Protein AF-A0A9D4G4Z1-F1 (afdb_monomer_lite)

Structure (mmCIF, N/CA/C/O backbone):
data_AF-A0A9D4G4Z1-F1
#
_entry.id   AF-A0A9D4G4Z1-F1
#
loop_
_atom_site.group_PDB
_atom_site.id
_atom_site.type_symbol
_atom_site.label_atom_id
_atom_site.label_alt_id
_atom_site.label_comp_id
_atom_site.label_asym_id
_atom_site.label_entity_id
_atom_site.label_seq_id
_atom_site.pdbx_PDB_ins_code
_atom_site.Cartn_x
_atom_site.Cartn_y
_atom_site.Cartn_z
_atom_site.occupancy
_atom_site.B_iso_or_equiv
_atom_site.auth_seq_id
_atom_site.auth_comp_id
_atom_site.auth_asym_id
_atom_site.auth_atom_id
_atom_site.pdbx_PDB_model_num
ATOM 1 N N . MET A 1 1 ? 27.227 -13.239 -29.123 1.00 41.78 1 MET A N 1
ATOM 2 C CA . MET A 1 1 ? 26.203 -12.402 -28.463 1.00 41.78 1 MET A CA 1
ATOM 3 C C . MET A 1 1 ? 26.926 -11.674 -27.353 1.00 41.78 1 MET A C 1
ATOM 5 O O . MET A 1 1 ? 27.031 -12.205 -26.254 1.00 41.78 1 MET A O 1
ATOM 9 N N . ASP A 1 2 ? 27.466 -10.498 -27.649 1.00 39.44 2 ASP A N 1
ATOM 10 C CA . ASP A 1 2 ? 28.311 -9.783 -26.691 1.00 39.44 2 ASP A CA 1
ATOM 11 C C . ASP A 1 2 ? 27.452 -8.774 -25.925 1.00 39.44 2 ASP A C 1
ATOM 13 O O . ASP A 1 2 ? 27.565 -7.561 -26.082 1.00 39.44 2 ASP A O 1
ATOM 17 N N . PHE A 1 3 ? 26.545 -9.299 -25.096 1.00 51.91 3 PHE A N 1
ATOM 18 C CA . PHE A 1 3 ? 25.775 -8.500 -24.143 1.00 51.91 3 PHE A CA 1
ATOM 19 C C . PHE A 1 3 ? 26.657 -8.142 -22.942 1.00 51.91 3 PHE A C 1
ATOM 21 O O . PHE A 1 3 ? 26.533 -8.719 -21.862 1.00 51.91 3 PHE A O 1
ATOM 28 N N . LEU A 1 4 ? 27.576 -7.194 -23.140 1.00 49.22 4 LEU A N 1
ATOM 29 C CA . LEU A 1 4 ? 28.517 -6.756 -22.113 1.00 49.22 4 LEU A CA 1
ATOM 30 C C . LEU A 1 4 ? 28.292 -5.286 -21.722 1.00 49.22 4 LEU A C 1
ATOM 32 O O . LEU A 1 4 ? 29.027 -4.390 -22.121 1.00 49.22 4 LEU A O 1
ATOM 36 N N . TYR A 1 5 ? 27.287 -5.072 -20.868 1.00 52.81 5 TYR A N 1
ATOM 37 C CA . TYR A 1 5 ? 27.139 -3.880 -20.021 1.00 52.81 5 TYR A CA 1
ATOM 38 C C . TYR A 1 5 ? 27.003 -2.531 -20.763 1.00 52.81 5 TYR A C 1
ATOM 40 O O . TYR A 1 5 ? 27.888 -1.674 -20.716 1.00 52.81 5 TYR A O 1
ATOM 48 N N . THR A 1 6 ? 25.855 -2.288 -21.401 1.00 62.31 6 THR A N 1
ATOM 49 C CA . THR A 1 6 ? 25.595 -0.998 -22.058 1.00 62.31 6 THR A CA 1
ATOM 50 C C . THR A 1 6 ? 25.081 0.070 -21.081 1.00 62.31 6 THR A C 1
ATOM 52 O O . THR A 1 6 ? 24.262 -0.181 -20.189 1.00 62.31 6 THR A O 1
ATOM 55 N N . ARG A 1 7 ? 25.578 1.299 -21.268 1.00 73.44 7 ARG A N 1
ATOM 56 C CA . ARG A 1 7 ? 25.039 2.537 -20.693 1.00 73.44 7 ARG A CA 1
ATOM 57 C C . ARG A 1 7 ? 24.609 3.425 -21.851 1.00 73.44 7 ARG A C 1
ATOM 59 O O . ARG A 1 7 ? 25.469 3.858 -22.614 1.00 73.44 7 ARG A O 1
ATOM 66 N N . ILE A 1 8 ? 23.311 3.682 -21.971 1.00 77.69 8 ILE A N 1
ATOM 67 C CA . ILE A 1 8 ? 22.726 4.410 -23.103 1.00 77.69 8 ILE A CA 1
ATOM 68 C C . ILE A 1 8 ? 21.751 5.473 -22.576 1.00 77.69 8 ILE A C 1
ATOM 70 O O . ILE A 1 8 ? 21.056 5.248 -21.583 1.00 77.69 8 ILE A O 1
ATOM 74 N N . THR A 1 9 ? 21.710 6.626 -23.243 1.00 83.56 9 THR A N 1
ATOM 75 C CA . THR A 1 9 ? 20.617 7.600 -23.122 1.00 83.56 9 THR A CA 1
ATOM 76 C C . THR A 1 9 ? 19.749 7.486 -24.367 1.00 83.56 9 THR A C 1
ATOM 78 O O . THR A 1 9 ? 20.288 7.483 -25.473 1.00 83.56 9 THR A O 1
ATOM 81 N N . ILE A 1 10 ? 18.434 7.372 -24.194 1.00 82.88 10 ILE A N 1
ATOM 82 C CA . ILE A 1 10 ? 17.468 7.175 -25.279 1.00 82.88 10 ILE A CA 1
ATOM 83 C C . ILE A 1 10 ? 16.394 8.254 -25.162 1.00 82.88 10 ILE A C 1
ATOM 85 O O . ILE A 1 10 ? 15.881 8.493 -24.068 1.00 82.88 10 ILE A O 1
ATOM 89 N N . GLN A 1 11 ? 16.102 8.911 -26.283 1.00 84.94 11 GLN A N 1
ATOM 90 C CA . GLN A 1 11 ? 15.095 9.961 -26.419 1.00 84.94 11 GLN A CA 1
ATOM 91 C C . GLN A 1 11 ? 14.278 9.690 -27.6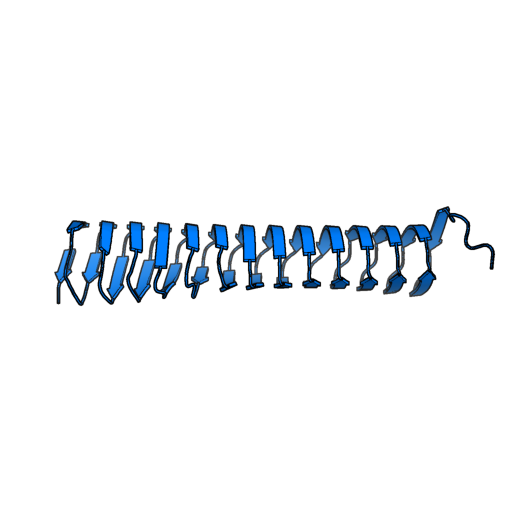84 1.00 84.94 11 GLN A C 1
ATOM 93 O O . GLN A 1 11 ? 14.866 9.501 -28.751 1.00 84.94 11 GLN A O 1
ATOM 98 N N . GLY A 1 12 ? 12.953 9.672 -27.574 1.00 83.44 12 GLY A N 1
ATOM 99 C CA . GLY A 1 12 ? 12.040 9.506 -28.706 1.00 83.44 12 GLY A CA 1
ATOM 100 C C . GLY A 1 12 ? 10.583 9.456 -28.252 1.00 83.44 12 GLY A C 1
ATOM 101 O O . GLY A 1 12 ? 10.325 9.107 -27.112 1.00 83.44 12 GLY A O 1
ATOM 102 N N . GLU A 1 13 ? 9.649 9.797 -29.136 1.00 85.50 13 GLU A N 1
ATOM 103 C CA . GLU A 1 13 ? 8.194 9.797 -28.883 1.00 85.50 13 GLU A CA 1
ATOM 104 C C . GLU A 1 13 ? 7.701 8.432 -28.360 1.00 85.50 13 GLU A C 1
ATOM 106 O O . GLU A 1 13 ? 7.059 8.346 -27.317 1.00 85.50 13 GLU A O 1
ATOM 111 N N . SER A 1 14 ? 8.125 7.345 -29.015 1.00 89.50 14 SER A N 1
ATOM 112 C CA . SER A 1 14 ? 7.901 5.966 -28.572 1.00 89.50 14 SER A CA 1
ATOM 113 C C . SER A 1 14 ? 9.229 5.218 -28.427 1.00 89.50 14 SER A C 1
ATOM 115 O O . SER A 1 14 ? 10.079 5.256 -29.322 1.00 89.50 14 SER A O 1
ATOM 117 N N . VAL A 1 15 ? 9.412 4.529 -27.297 1.00 82.62 15 VAL A N 1
ATOM 118 C CA . VAL A 1 15 ? 10.605 3.735 -26.975 1.00 82.62 15 VAL A CA 1
ATOM 119 C C . VAL A 1 15 ? 10.198 2.313 -26.586 1.00 82.62 15 VAL A C 1
ATOM 121 O O . VAL A 1 15 ? 9.595 2.107 -25.537 1.00 82.62 15 VAL A O 1
ATOM 124 N N . VAL A 1 16 ? 10.595 1.332 -27.401 1.00 85.81 16 VAL A N 1
ATOM 125 C CA . VAL A 1 16 ? 10.379 -0.109 -27.163 1.00 85.81 16 VAL A CA 1
ATOM 126 C C . VAL A 1 16 ? 11.725 -0.831 -27.190 1.00 85.81 16 VAL A C 1
ATOM 128 O O . VAL A 1 16 ? 12.490 -0.638 -28.139 1.00 85.81 16 VAL A O 1
ATOM 131 N N . LEU A 1 17 ? 12.064 -1.602 -26.148 1.00 77.00 17 LEU A N 1
ATOM 132 C CA . LEU A 1 17 ? 13.396 -2.210 -25.993 1.00 77.00 17 LEU A CA 1
ATOM 133 C C . LEU A 1 17 ? 13.364 -3.554 -25.242 1.00 77.00 17 LEU A C 1
ATOM 135 O O . LEU A 1 17 ? 12.759 -3.638 -24.176 1.00 77.00 17 LEU A O 1
ATOM 139 N N . ASP A 1 18 ? 14.193 -4.504 -25.700 1.00 78.38 18 ASP A N 1
ATOM 140 C CA . ASP A 1 18 ? 14.456 -5.806 -25.057 1.00 78.38 18 ASP A CA 1
ATOM 141 C C . ASP A 1 18 ? 15.939 -5.907 -24.637 1.00 78.38 18 ASP A C 1
ATOM 143 O O . ASP A 1 18 ? 16.843 -5.670 -25.445 1.00 78.38 18 ASP A O 1
ATOM 147 N N . PHE A 1 19 ? 16.237 -6.289 -23.389 1.00 68.88 19 PHE A N 1
ATOM 148 C CA . PHE A 1 19 ? 17.608 -6.334 -22.846 1.00 68.88 19 PHE A CA 1
ATOM 149 C C . PHE A 1 19 ? 17.844 -7.377 -21.737 1.00 68.88 19 PHE A C 1
ATOM 151 O O . PHE A 1 19 ? 17.007 -7.656 -20.881 1.00 68.88 19 PHE A O 1
ATOM 158 N N . LEU A 1 20 ? 19.099 -7.838 -21.665 1.00 54.59 20 LEU A N 1
ATOM 159 C CA . LEU A 1 20 ? 19.581 -8.778 -20.650 1.00 54.59 20 LEU A CA 1
ATOM 160 C C . LEU A 1 20 ? 20.232 -8.098 -19.421 1.00 54.59 20 LEU A C 1
ATOM 162 O O . LEU A 1 20 ? 19.951 -8.494 -18.294 1.00 54.59 20 LEU A O 1
ATOM 166 N N . TYR A 1 21 ? 21.088 -7.081 -19.627 1.00 61.62 21 TYR A N 1
ATOM 167 C CA . TYR A 1 21 ? 21.796 -6.335 -18.564 1.00 61.62 21 TYR A CA 1
ATOM 168 C C . TYR A 1 21 ? 22.145 -4.896 -18.987 1.00 61.62 21 TYR A C 1
ATOM 170 O O . TYR A 1 21 ? 23.054 -4.710 -19.801 1.00 61.62 21 TYR A O 1
ATOM 178 N N . THR A 1 22 ? 21.492 -3.872 -18.418 1.00 69.38 22 THR A N 1
ATOM 179 C CA . THR A 1 22 ? 21.699 -2.460 -18.828 1.00 69.38 22 THR A CA 1
ATOM 180 C C . THR A 1 22 ? 21.630 -1.430 -17.696 1.00 69.38 22 THR A C 1
ATOM 182 O O . THR A 1 22 ? 21.163 -1.696 -16.580 1.00 69.38 22 THR A O 1
ATOM 185 N N . ARG A 1 23 ? 22.124 -0.217 -17.991 1.00 78.06 23 ARG A N 1
ATOM 186 C CA . ARG A 1 23 ? 22.005 0.965 -17.129 1.00 78.06 23 ARG A CA 1
ATOM 187 C C . ARG A 1 23 ? 21.666 2.210 -17.951 1.00 78.06 23 ARG A C 1
ATOM 189 O O . ARG A 1 23 ? 22.579 2.923 -18.377 1.00 78.06 23 ARG A O 1
ATOM 196 N N . ASN A 1 24 ? 20.376 2.477 -18.133 1.00 77.12 24 ASN A N 1
ATOM 197 C CA . ASN A 1 24 ? 19.901 3.472 -19.094 1.00 77.12 24 ASN A CA 1
ATOM 198 C C . ASN A 1 24 ? 19.253 4.706 -18.448 1.00 77.12 24 ASN A C 1
ATOM 200 O O . ASN A 1 24 ? 18.743 4.651 -17.328 1.00 77.12 24 ASN A O 1
ATOM 204 N N . THR A 1 25 ? 19.234 5.799 -19.209 1.00 84.31 25 THR A N 1
ATOM 205 C CA . THR A 1 25 ? 18.295 6.914 -19.026 1.00 84.31 25 THR A CA 1
ATOM 206 C C . THR A 1 25 ? 17.375 6.935 -20.242 1.00 84.31 25 THR A C 1
ATOM 208 O O . THR A 1 25 ? 17.869 6.982 -21.367 1.00 84.31 25 THR A O 1
ATOM 211 N N . ILE A 1 26 ? 16.064 6.861 -20.029 1.00 82.75 26 ILE A N 1
ATOM 212 C CA . ILE A 1 26 ? 15.056 6.777 -21.093 1.00 82.75 26 ILE A CA 1
ATOM 213 C C . ILE A 1 26 ? 14.061 7.922 -20.909 1.00 82.75 26 ILE A C 1
ATOM 215 O O . ILE A 1 26 ? 13.581 8.139 -19.796 1.00 82.75 26 ILE A O 1
ATOM 219 N N . GLN A 1 27 ? 13.786 8.643 -21.994 1.00 84.38 27 GLN A N 1
ATOM 220 C CA . GLN A 1 27 ? 12.785 9.705 -22.069 1.00 84.38 27 GLN A CA 1
ATOM 221 C C . GLN A 1 27 ? 11.932 9.506 -23.328 1.00 84.38 27 GLN A C 1
ATOM 223 O O . GLN A 1 27 ? 12.490 9.378 -24.420 1.00 84.38 27 GLN A O 1
ATOM 228 N N . GLY A 1 28 ? 10.611 9.496 -23.184 1.00 83.06 28 GLY A N 1
ATOM 229 C CA . GLY A 1 28 ? 9.672 9.403 -24.304 1.00 83.06 28 GLY A CA 1
ATOM 230 C C . GLY A 1 28 ? 8.225 9.469 -23.846 1.00 83.06 28 GLY A C 1
ATOM 231 O O . GLY A 1 28 ? 7.971 9.203 -22.683 1.00 83.06 28 GLY A O 1
ATOM 232 N N . GLU A 1 29 ? 7.284 9.819 -24.719 1.00 84.62 29 GLU A N 1
ATOM 233 C CA . GLU A 1 29 ? 5.856 9.901 -24.360 1.00 84.62 29 GLU A CA 1
ATOM 234 C C . GLU A 1 29 ? 5.318 8.504 -24.009 1.00 84.62 29 GLU A C 1
ATOM 236 O O . GLU A 1 29 ? 4.685 8.318 -22.972 1.00 84.62 29 GLU A O 1
ATOM 241 N N . SER A 1 30 ? 5.685 7.489 -24.800 1.00 88.06 30 SER A N 1
ATOM 242 C CA . SER A 1 30 ? 5.379 6.079 -24.535 1.00 88.06 30 SER A CA 1
ATOM 243 C C . SER A 1 30 ? 6.650 5.237 -24.383 1.00 88.06 30 SER A C 1
ATOM 245 O O . SER A 1 30 ? 7.512 5.222 -25.266 1.00 88.06 30 SER A O 1
ATOM 247 N N . VAL A 1 31 ? 6.765 4.504 -23.271 1.00 83.94 31 VAL A N 1
ATOM 248 C CA . VAL A 1 31 ? 7.919 3.651 -22.945 1.00 83.94 31 VAL A CA 1
ATOM 249 C C . VAL A 1 31 ? 7.459 2.237 -22.572 1.00 83.94 31 VAL A C 1
ATOM 251 O O . VAL A 1 31 ? 6.769 2.061 -21.571 1.00 83.94 31 VAL A O 1
ATOM 254 N N . VAL A 1 32 ? 7.897 1.229 -23.337 1.00 86.50 32 VAL A N 1
ATOM 255 C CA . VAL A 1 32 ? 7.600 -0.205 -23.119 1.00 86.50 32 VAL A CA 1
ATOM 256 C C . VAL A 1 32 ? 8.906 -1.000 -23.051 1.00 86.50 32 VAL A C 1
ATOM 258 O O . VAL A 1 32 ? 9.735 -0.872 -23.954 1.00 86.50 32 VAL A O 1
ATOM 261 N N . LEU A 1 33 ? 9.139 -1.774 -21.982 1.00 79.00 33 LEU A N 1
ATOM 262 C CA . LEU A 1 33 ? 10.443 -2.409 -21.717 1.00 79.00 33 LEU A CA 1
ATOM 263 C C . LEU A 1 33 ? 10.333 -3.799 -21.050 1.00 79.00 33 LEU A C 1
ATOM 265 O O . LEU A 1 33 ? 9.741 -3.898 -19.975 1.00 79.00 33 LEU A O 1
ATOM 269 N N . ASP A 1 34 ? 11.054 -4.798 -21.581 1.00 81.00 34 ASP A N 1
ATOM 270 C CA . ASP A 1 34 ? 10.986 -6.207 -21.131 1.00 81.00 34 ASP A CA 1
ATOM 271 C C . ASP A 1 34 ? 12.377 -6.755 -20.722 1.00 81.00 34 ASP A C 1
ATOM 273 O O . ASP A 1 34 ? 13.168 -7.147 -21.591 1.00 81.00 34 ASP A O 1
ATOM 277 N N . PHE A 1 35 ? 12.742 -6.794 -19.421 1.00 68.88 35 PHE A N 1
ATOM 278 C CA . PHE A 1 35 ? 14.148 -7.058 -18.998 1.00 68.88 35 PHE A CA 1
ATOM 279 C C . PHE A 1 35 ? 14.410 -8.074 -17.867 1.00 68.88 35 PHE A C 1
ATOM 281 O O . PHE A 1 35 ? 13.694 -8.196 -16.873 1.00 68.88 35 PHE A O 1
ATOM 288 N N . LEU A 1 36 ? 15.596 -8.702 -17.939 1.00 53.31 36 LEU A N 1
ATOM 289 C CA . LEU A 1 36 ? 16.095 -9.633 -16.915 1.00 53.31 36 LEU A CA 1
ATOM 290 C C . LEU A 1 36 ? 16.789 -8.940 -15.717 1.00 53.31 36 LEU A C 1
ATOM 292 O O . LEU A 1 36 ? 16.554 -9.334 -14.575 1.00 53.31 36 LEU A O 1
ATOM 296 N N . TYR A 1 37 ? 17.635 -7.922 -15.943 1.00 62.88 37 TYR A N 1
ATOM 297 C CA . TYR A 1 37 ? 18.368 -7.200 -14.881 1.00 62.88 37 TYR A CA 1
ATOM 298 C C . TYR A 1 37 ? 18.751 -5.756 -15.265 1.00 62.88 37 TYR A C 1
ATOM 300 O O . TYR A 1 37 ? 19.627 -5.561 -16.109 1.00 62.88 37 TYR A O 1
ATOM 308 N N . THR A 1 38 ? 18.226 -4.723 -14.588 1.00 69.25 38 THR A N 1
ATOM 309 C CA . THR A 1 38 ? 18.590 -3.320 -14.921 1.00 69.25 38 THR A CA 1
ATOM 310 C C . THR A 1 38 ? 18.740 -2.344 -13.750 1.00 69.25 38 THR A C 1
ATOM 312 O O . THR A 1 38 ? 18.399 -2.616 -12.592 1.00 69.25 38 THR A O 1
ATOM 315 N N . ARG A 1 39 ? 19.285 -1.160 -14.076 1.00 78.94 39 ARG A N 1
ATOM 316 C CA . ARG A 1 39 ? 19.181 0.066 -13.270 1.00 78.94 39 ARG A CA 1
ATOM 317 C C . ARG A 1 39 ? 18.859 1.265 -14.158 1.00 78.94 39 ARG A C 1
ATOM 319 O O . ARG A 1 39 ? 19.784 1.830 -14.747 1.00 78.94 39 ARG A O 1
ATOM 326 N N . ASN A 1 40 ? 17.593 1.661 -14.222 1.00 77.69 40 ASN A N 1
ATOM 327 C CA . ASN A 1 40 ? 17.140 2.695 -15.149 1.00 77.69 40 ASN A CA 1
ATOM 328 C C . ASN A 1 40 ? 16.618 3.953 -14.437 1.00 77.69 40 ASN A C 1
ATOM 330 O O . ASN A 1 40 ? 16.084 3.890 -13.329 1.00 77.69 40 ASN A O 1
ATOM 334 N N . THR A 1 41 ? 16.740 5.092 -15.112 1.00 85.12 41 THR A N 1
ATOM 335 C CA . THR A 1 41 ? 15.880 6.261 -14.888 1.00 85.12 41 THR A CA 1
ATOM 336 C C . THR A 1 41 ? 14.970 6.385 -16.102 1.00 85.12 41 THR A C 1
ATOM 338 O O . THR A 1 41 ? 15.474 6.431 -17.224 1.00 85.12 41 THR A O 1
ATOM 341 N N . ILE A 1 42 ? 13.658 6.382 -15.881 1.00 83.44 42 ILE A N 1
ATOM 342 C CA . ILE A 1 42 ? 12.633 6.392 -16.929 1.00 83.44 42 ILE A CA 1
ATOM 343 C C . ILE A 1 42 ? 11.709 7.581 -16.672 1.00 83.44 42 ILE A C 1
ATOM 345 O O . ILE A 1 42 ? 11.266 7.773 -15.539 1.00 83.44 42 ILE A O 1
ATOM 349 N N . GLN A 1 43 ? 11.458 8.365 -17.716 1.00 84.75 43 GLN A N 1
ATOM 350 C CA . GLN A 1 43 ? 10.502 9.467 -17.725 1.00 84.75 43 GLN A CA 1
ATOM 351 C C . GLN A 1 43 ? 9.623 9.341 -18.972 1.00 84.75 43 GLN A C 1
ATOM 353 O O . GLN A 1 43 ? 10.166 9.220 -20.072 1.00 84.75 43 GLN A O 1
ATOM 358 N N . GLY A 1 44 ? 8.305 9.376 -18.808 1.00 83.69 44 GLY A N 1
ATOM 359 C CA . GLY A 1 44 ? 7.365 9.359 -19.927 1.00 83.69 44 GLY A CA 1
ATOM 360 C C . GLY A 1 44 ? 5.916 9.439 -19.490 1.00 83.69 44 GLY A C 1
ATOM 361 O O . GLY A 1 44 ? 5.638 9.123 -18.347 1.00 83.69 44 GLY A O 1
ATOM 362 N N . GLU A 1 45 ? 5.003 9.858 -20.360 1.00 85.75 45 GLU A N 1
ATOM 363 C CA . GLU A 1 45 ? 3.575 9.985 -20.017 1.00 85.75 45 GLU A CA 1
ATOM 364 C C . GLU A 1 45 ? 2.974 8.604 -19.708 1.00 85.75 45 GLU A C 1
ATOM 366 O O . GLU A 1 45 ? 2.354 8.412 -18.665 1.00 85.75 45 GLU A O 1
ATOM 371 N N . SER A 1 46 ? 3.267 7.606 -20.548 1.00 88.62 46 SER A N 1
ATOM 372 C CA . SER A 1 46 ? 2.869 6.209 -20.356 1.00 88.62 46 SER A CA 1
ATOM 373 C C . SER A 1 46 ? 4.085 5.284 -20.258 1.00 88.62 46 SER A C 1
ATOM 375 O O . SER A 1 46 ? 4.900 5.199 -21.182 1.00 88.62 46 SER A O 1
ATOM 377 N N . VAL A 1 47 ? 4.203 4.564 -19.139 1.00 85.19 47 VAL A N 1
ATOM 378 C CA . VAL A 1 47 ? 5.323 3.660 -18.838 1.00 85.19 47 VAL A CA 1
ATOM 379 C C . VAL A 1 47 ? 4.803 2.260 -18.484 1.00 85.19 47 VAL A C 1
ATOM 381 O O . VAL A 1 47 ? 4.164 2.082 -17.448 1.00 85.19 47 VAL A O 1
ATOM 384 N N . VAL A 1 48 ? 5.123 1.261 -19.315 1.00 87.50 48 VAL A N 1
ATOM 385 C CA . VAL A 1 48 ? 4.735 -0.157 -19.146 1.00 87.50 48 VAL A CA 1
ATOM 386 C C . VAL A 1 48 ? 5.983 -1.037 -19.060 1.00 87.50 48 VAL A C 1
ATOM 388 O O . VAL A 1 48 ? 6.854 -0.933 -19.923 1.00 87.50 48 VAL A O 1
ATOM 391 N N . LEU A 1 49 ? 6.111 -1.858 -18.011 1.00 81.62 49 LEU A N 1
ATOM 392 C CA . LEU A 1 49 ? 7.377 -2.510 -17.643 1.00 81.62 49 LEU A CA 1
ATOM 393 C C . LEU A 1 49 ? 7.210 -3.951 -17.099 1.00 81.62 49 LEU A C 1
ATOM 395 O O . LEU A 1 49 ? 6.801 -4.104 -15.946 1.00 81.62 49 LEU A O 1
ATOM 399 N N . ASP A 1 50 ? 7.721 -4.959 -17.822 1.00 82.31 50 ASP A N 1
ATOM 400 C CA . ASP A 1 50 ? 7.689 -6.387 -17.420 1.00 82.31 50 ASP A CA 1
ATOM 401 C C . ASP A 1 50 ? 9.106 -6.939 -17.089 1.00 82.31 50 ASP A C 1
ATOM 403 O O . ASP A 1 50 ? 9.996 -6.993 -17.947 1.00 82.31 50 ASP A O 1
ATOM 407 N N . PHE A 1 51 ? 9.414 -7.256 -15.813 1.00 70.25 51 PHE A N 1
ATOM 408 C CA . PHE A 1 51 ? 10.817 -7.507 -15.387 1.00 70.25 51 PHE A CA 1
ATOM 409 C C . PHE A 1 51 ? 11.051 -8.557 -14.280 1.00 70.25 51 PHE A C 1
ATOM 411 O O . PHE A 1 51 ? 10.325 -8.681 -13.296 1.00 70.25 51 PHE A O 1
ATOM 418 N N . LEU A 1 52 ? 12.235 -9.189 -14.319 1.00 53.91 52 LEU A N 1
ATOM 419 C CA . LEU A 1 52 ? 12.687 -10.116 -13.268 1.00 53.91 52 LEU A CA 1
ATOM 420 C C . LEU A 1 52 ? 13.398 -9.436 -12.072 1.00 53.91 52 LEU A C 1
ATOM 422 O O . LEU A 1 52 ? 13.080 -9.739 -10.922 1.00 53.91 52 LEU A O 1
ATOM 426 N N . TYR A 1 53 ? 14.362 -8.531 -12.309 1.00 65.00 53 TYR A N 1
ATOM 427 C CA . TYR A 1 53 ? 15.161 -7.885 -11.246 1.00 65.00 53 TYR A CA 1
ATOM 428 C C . TYR A 1 53 ? 15.539 -6.422 -11.548 1.00 65.00 53 TYR A C 1
ATOM 430 O O . TYR A 1 53 ? 16.320 -6.154 -12.464 1.00 65.00 53 TYR A O 1
ATOM 438 N N . THR A 1 54 ? 15.103 -5.457 -10.725 1.00 70.75 54 THR A N 1
ATOM 439 C CA . THR A 1 54 ? 15.346 -4.019 -11.006 1.00 70.75 54 THR A CA 1
ATOM 440 C C . THR A 1 54 ? 15.753 -3.147 -9.823 1.00 70.75 54 THR A C 1
ATOM 442 O O . THR A 1 54 ? 15.533 -3.459 -8.646 1.00 70.75 54 THR A O 1
ATOM 445 N N . ARG A 1 55 ? 16.358 -1.998 -10.164 1.00 79.81 55 ARG A N 1
ATOM 446 C CA . ARG A 1 55 ? 16.386 -0.794 -9.322 1.00 79.81 55 ARG A CA 1
ATOM 447 C C . ARG A 1 55 ? 16.164 0.445 -10.181 1.00 79.81 55 ARG A C 1
ATOM 449 O O . ARG A 1 55 ? 17.129 0.949 -10.761 1.00 79.81 55 ARG A O 1
ATOM 456 N N . ASN A 1 56 ? 14.927 0.920 -10.241 1.00 79.94 56 ASN A N 1
ATOM 457 C CA . ASN A 1 56 ? 14.531 2.003 -11.132 1.00 79.94 56 ASN A CA 1
ATOM 458 C C . ASN A 1 56 ? 14.049 3.247 -10.369 1.00 79.94 56 ASN A C 1
ATOM 460 O O . ASN A 1 56 ? 13.509 3.161 -9.264 1.00 79.94 56 ASN A O 1
ATOM 464 N N . THR A 1 57 ? 14.217 4.403 -11.004 1.00 85.44 57 THR A N 1
ATOM 465 C CA . THR A 1 57 ? 13.410 5.600 -10.739 1.00 85.44 57 THR A CA 1
ATOM 466 C C . THR A 1 57 ? 12.511 5.800 -11.948 1.00 85.44 57 THR A C 1
ATOM 468 O O . THR A 1 57 ? 13.022 5.870 -13.067 1.00 85.44 57 THR A O 1
ATOM 471 N N . ILE A 1 58 ? 11.202 5.837 -11.721 1.00 85.00 58 ILE A N 1
ATOM 472 C CA . ILE A 1 58 ? 10.173 5.934 -12.759 1.00 85.00 58 ILE A CA 1
ATOM 473 C C . ILE A 1 58 ? 9.319 7.164 -12.454 1.00 85.00 58 ILE A C 1
ATOM 475 O O . ILE A 1 58 ? 8.898 7.345 -11.310 1.00 85.00 58 ILE A O 1
ATOM 479 N N . GLN A 1 59 ? 9.103 7.995 -13.469 1.00 85.31 59 GLN A N 1
ATOM 480 C CA . GLN A 1 59 ? 8.202 9.142 -13.434 1.00 85.31 59 GLN A CA 1
ATOM 481 C C . GLN A 1 59 ? 7.307 9.093 -14.675 1.00 85.31 59 GLN A C 1
ATOM 483 O O . GLN A 1 59 ? 7.838 8.979 -15.781 1.00 85.31 59 GLN A O 1
ATOM 488 N N . GLY A 1 60 ? 5.993 9.187 -14.496 1.00 83.88 60 GLY A N 1
ATOM 489 C CA . GLY A 1 60 ? 5.045 9.242 -15.607 1.00 83.88 60 GLY A CA 1
ATOM 490 C C . GLY A 1 60 ? 3.602 9.380 -15.165 1.00 83.88 60 GLY A C 1
ATOM 491 O O . GLY A 1 60 ? 3.313 9.057 -14.026 1.00 83.88 60 GLY A O 1
ATOM 492 N N . GLU A 1 61 ? 2.706 9.856 -16.024 1.00 85.75 61 GLU A N 1
ATOM 493 C CA . GLU A 1 61 ? 1.284 10.021 -15.679 1.00 85.75 61 GLU A CA 1
ATOM 494 C C . GLU A 1 61 ? 0.639 8.654 -15.409 1.00 85.75 61 GLU A C 1
ATOM 496 O O . GLU A 1 61 ? 0.007 8.453 -14.374 1.00 85.75 61 GLU A O 1
ATOM 501 N N . ILE A 1 62 ? 0.898 7.678 -16.285 1.00 88.81 62 ILE A N 1
ATOM 502 C CA . ILE A 1 62 ? 0.423 6.297 -16.171 1.00 88.81 62 ILE A CA 1
ATOM 503 C C . ILE A 1 62 ? 1.619 5.351 -16.049 1.00 88.81 62 ILE A C 1
ATOM 505 O O . ILE A 1 62 ? 2.466 5.273 -16.944 1.00 88.81 62 ILE A O 1
ATOM 509 N N . VAL A 1 63 ? 1.666 4.581 -14.960 1.00 85.81 63 VAL A N 1
ATOM 510 C CA . VAL A 1 63 ? 2.745 3.630 -14.667 1.00 85.81 63 VAL A CA 1
ATOM 511 C C . VAL A 1 63 ? 2.170 2.241 -14.364 1.00 85.81 63 VAL A C 1
ATOM 513 O O . VAL A 1 63 ? 1.557 2.038 -13.316 1.00 85.81 63 VAL A O 1
ATOM 516 N N . VAL A 1 64 ? 2.411 1.274 -15.256 1.00 88.06 64 VAL A N 1
ATOM 517 C CA . VAL A 1 64 ? 1.939 -0.123 -15.143 1.00 88.06 64 VAL A CA 1
ATOM 518 C C . VAL A 1 64 ? 3.130 -1.076 -15.098 1.00 88.06 64 VAL A C 1
ATOM 520 O O . VAL A 1 64 ? 3.935 -1.093 -16.029 1.00 88.06 64 VAL A O 1
ATOM 523 N N . LEU A 1 65 ? 3.272 -1.852 -14.019 1.00 82.81 65 LEU A N 1
ATOM 524 C CA . LEU A 1 65 ? 4.471 -2.663 -13.771 1.00 82.81 65 LEU A CA 1
ATOM 525 C C . LEU A 1 65 ? 4.128 -4.093 -13.301 1.00 82.81 65 LEU A C 1
ATOM 527 O O . LEU A 1 65 ? 3.454 -4.237 -12.280 1.00 82.81 65 LEU A O 1
ATOM 531 N N . ASP A 1 66 ? 4.699 -5.118 -13.943 1.00 83.75 66 ASP A N 1
ATOM 532 C CA . ASP A 1 66 ? 4.695 -6.525 -13.487 1.00 83.75 66 ASP A CA 1
ATOM 533 C C . ASP A 1 66 ? 6.136 -6.977 -13.182 1.00 83.75 66 ASP A C 1
ATOM 535 O O . ASP A 1 66 ? 7.005 -6.987 -14.062 1.00 83.75 66 ASP A O 1
ATOM 539 N N . PHE A 1 67 ? 6.431 -7.325 -11.919 1.00 71.38 67 PHE A N 1
ATOM 540 C CA . PHE A 1 67 ? 7.791 -7.686 -11.491 1.00 71.38 67 PHE A CA 1
ATOM 541 C C . PHE A 1 67 ? 7.929 -8.807 -10.444 1.00 71.38 67 PHE A C 1
ATOM 543 O O . PHE A 1 67 ? 7.270 -8.845 -9.403 1.00 71.38 67 PHE A O 1
ATOM 550 N N . LEU A 1 68 ? 9.018 -9.578 -10.567 1.00 54.16 68 LEU A N 1
ATOM 551 C CA . LEU A 1 68 ? 9.403 -10.575 -9.556 1.00 54.16 68 LEU A CA 1
ATOM 552 C C . LEU A 1 68 ? 10.167 -9.996 -8.338 1.00 54.16 68 LEU A C 1
ATOM 554 O O . LEU A 1 68 ? 9.820 -10.306 -7.197 1.00 54.16 68 LEU A O 1
ATOM 558 N N . TYR A 1 69 ? 11.214 -9.177 -8.541 1.00 67.19 69 TYR A N 1
ATOM 559 C CA . TYR A 1 69 ? 12.097 -8.695 -7.456 1.00 67.19 69 TYR A CA 1
ATOM 560 C C . TYR A 1 69 ? 12.620 -7.262 -7.641 1.00 67.19 69 TYR A C 1
ATOM 562 O O . TYR A 1 69 ? 13.542 -7.028 -8.431 1.00 67.19 69 TYR A O 1
ATOM 570 N N . THR A 1 70 ? 12.148 -6.290 -6.849 1.00 71.19 70 THR A N 1
ATOM 571 C CA . THR A 1 70 ? 12.492 -4.871 -7.103 1.00 71.19 70 THR A CA 1
ATOM 572 C C . THR A 1 70 ? 12.796 -3.995 -5.888 1.00 71.19 70 THR A C 1
ATOM 574 O O . THR A 1 70 ? 12.486 -4.299 -4.730 1.00 71.19 70 THR A O 1
ATOM 577 N N . ARG A 1 71 ? 13.456 -2.866 -6.177 1.00 80.25 71 ARG A N 1
ATOM 578 C CA . ARG A 1 71 ? 13.523 -1.688 -5.305 1.00 80.25 71 ARG A CA 1
ATOM 579 C C . ARG A 1 71 ? 13.406 -0.433 -6.160 1.00 80.25 71 ARG A C 1
ATOM 581 O O . ARG A 1 71 ? 14.417 -0.002 -6.721 1.00 80.25 71 ARG A O 1
ATOM 588 N N . ASN A 1 72 ? 12.221 0.160 -6.188 1.00 80.25 72 ASN A N 1
ATOM 589 C CA . ASN A 1 72 ? 11.917 1.296 -7.047 1.00 80.25 72 ASN A CA 1
ATOM 590 C C . ASN A 1 72 ? 11.460 2.532 -6.264 1.00 80.25 72 ASN A C 1
ATOM 592 O O . ASN A 1 72 ? 10.928 2.439 -5.155 1.00 80.25 72 ASN A O 1
ATOM 596 N N . THR A 1 73 ? 11.650 3.691 -6.887 1.00 85.44 73 THR A N 1
ATOM 597 C CA . THR A 1 73 ? 10.907 4.917 -6.578 1.00 85.44 73 THR A CA 1
ATOM 598 C C . THR A 1 73 ? 10.025 5.214 -7.780 1.00 85.44 73 THR A C 1
ATOM 600 O O . THR A 1 73 ? 10.540 5.290 -8.897 1.00 85.44 73 THR A O 1
ATOM 603 N N . ILE A 1 74 ? 8.721 5.322 -7.548 1.00 85.00 74 ILE A N 1
ATOM 604 C CA . ILE A 1 74 ? 7.696 5.506 -8.577 1.00 85.00 74 ILE A CA 1
ATOM 605 C C . ILE A 1 74 ? 6.908 6.766 -8.228 1.00 85.00 74 ILE A C 1
ATOM 607 O O . ILE A 1 74 ? 6.498 6.930 -7.077 1.00 85.00 74 ILE A O 1
ATOM 611 N N . GLN A 1 75 ? 6.736 7.641 -9.213 1.00 84.62 75 GLN A N 1
ATOM 612 C CA . GLN A 1 75 ? 5.901 8.836 -9.137 1.00 84.62 75 GLN A CA 1
ATOM 613 C C . GLN A 1 75 ? 4.998 8.870 -10.371 1.00 84.62 75 GLN A C 1
ATOM 615 O O . GLN A 1 75 ? 5.520 8.773 -11.483 1.00 84.62 75 GLN A O 1
ATOM 620 N N . GLY A 1 76 ? 3.689 9.006 -10.181 1.00 83.75 76 GLY A N 1
ATOM 621 C CA . GLY A 1 76 ? 2.743 9.122 -11.289 1.00 83.75 76 GLY A CA 1
ATOM 622 C C . GLY A 1 76 ? 1.304 9.310 -10.854 1.00 83.75 76 GLY A C 1
ATOM 623 O O . GLY A 1 76 ? 0.991 8.992 -9.720 1.00 83.75 76 GLY A O 1
ATOM 624 N N . GLU A 1 77 ? 0.434 9.824 -11.717 1.00 85.56 77 GLU A N 1
ATOM 625 C CA . GLU A 1 77 ? -0.976 10.074 -11.374 1.00 85.56 77 GLU A CA 1
ATOM 626 C C . GLU A 1 77 ? -1.719 8.750 -11.145 1.00 85.56 77 GLU A C 1
ATOM 628 O O . GLU A 1 77 ? -2.347 8.555 -10.105 1.00 85.56 77 GLU A O 1
ATOM 633 N N . SER A 1 78 ? -1.550 7.790 -12.060 1.00 88.25 78 SER A N 1
ATOM 634 C CA . SER A 1 78 ? -2.094 6.435 -11.970 1.00 88.25 78 SER A CA 1
ATOM 635 C C . SER A 1 78 ? -0.977 5.392 -11.914 1.00 88.25 78 SER A C 1
ATOM 637 O O . SER A 1 78 ? -0.162 5.273 -12.833 1.00 88.25 78 SER A O 1
ATOM 639 N N . VAL A 1 79 ? -0.938 4.611 -10.831 1.00 85.62 79 VAL A N 1
ATOM 640 C CA . VAL A 1 79 ? 0.096 3.598 -10.580 1.00 85.62 79 VAL A CA 1
ATOM 641 C C . VAL A 1 79 ? -0.551 2.235 -10.314 1.00 85.62 79 VAL A C 1
ATOM 643 O O . VAL A 1 79 ? -1.202 2.050 -9.286 1.00 85.62 79 VAL A O 1
ATOM 646 N N . VAL A 1 80 ? -0.327 1.269 -11.214 1.00 87.88 80 VAL A N 1
ATOM 647 C CA . VAL A 1 80 ? -0.865 -0.106 -11.140 1.00 87.88 80 VAL A CA 1
ATOM 648 C C . VAL A 1 80 ? 0.276 -1.120 -11.102 1.00 87.88 80 VAL A C 1
ATOM 650 O O . VAL A 1 80 ? 1.081 -1.179 -12.035 1.00 87.88 80 VAL A O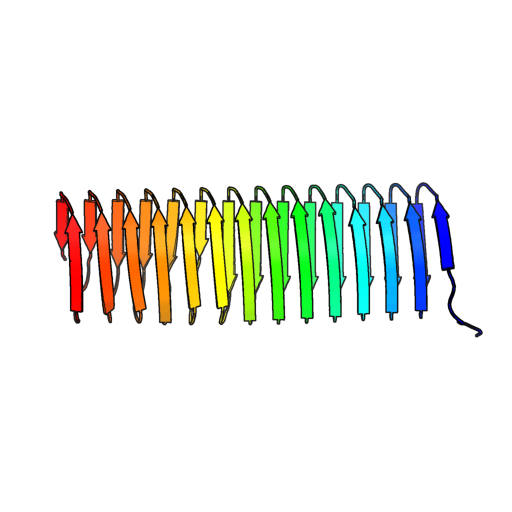 1
ATOM 653 N N . LEU A 1 81 ? 0.380 -1.895 -10.018 1.00 83.06 81 LEU A N 1
ATOM 654 C CA . LEU A 1 81 ? 1.540 -2.757 -9.765 1.00 83.06 81 LEU A CA 1
ATOM 655 C C . LEU A 1 81 ? 1.148 -4.179 -9.314 1.00 83.06 81 LEU A C 1
ATOM 657 O O . LEU A 1 81 ? 0.500 -4.315 -8.279 1.00 83.06 81 LEU A O 1
ATOM 661 N N . ASP A 1 82 ? 1.657 -5.216 -9.988 1.00 83.75 82 ASP A N 1
ATOM 662 C CA . ASP A 1 82 ? 1.579 -6.626 -9.547 1.00 83.75 82 ASP A CA 1
ATOM 663 C C . ASP A 1 82 ? 2.994 -7.171 -9.289 1.00 83.75 82 ASP A C 1
ATOM 665 O O . ASP A 1 82 ? 3.811 -7.227 -10.208 1.00 83.75 82 ASP A O 1
ATOM 669 N N . PHE A 1 83 ? 3.328 -7.530 -8.037 1.00 70.56 83 PHE A N 1
ATOM 670 C CA . PHE A 1 83 ? 4.677 -8.006 -7.663 1.00 70.56 83 PHE A CA 1
ATOM 671 C C . PHE A 1 83 ? 4.751 -9.152 -6.641 1.00 70.56 83 PHE A C 1
ATOM 673 O O . PHE A 1 83 ? 4.083 -9.187 -5.602 1.00 70.56 83 PHE A O 1
ATOM 680 N N . LEU A 1 84 ? 5.797 -9.974 -6.791 1.00 54.41 84 LEU A N 1
ATOM 681 C CA . LEU A 1 84 ? 6.134 -11.024 -5.823 1.00 54.41 84 LEU A CA 1
ATOM 682 C C . LEU A 1 84 ? 6.940 -10.527 -4.597 1.00 54.41 84 LEU A C 1
ATOM 684 O O . LEU A 1 84 ? 6.576 -10.838 -3.461 1.00 54.41 84 LEU A O 1
ATOM 688 N N . TYR A 1 85 ? 8.037 -9.773 -4.790 1.00 66.00 85 TYR A N 1
ATOM 689 C CA . TYR A 1 85 ? 8.960 -9.378 -3.703 1.00 66.00 85 TYR A CA 1
ATOM 690 C C . TYR A 1 85 ? 9.558 -7.968 -3.846 1.00 66.00 85 TYR A C 1
ATOM 692 O O . TYR A 1 85 ? 10.490 -7.760 -4.630 1.00 66.00 85 TYR A O 1
ATOM 700 N N . THR A 1 86 ? 9.138 -6.999 -3.019 1.00 70.19 86 THR A N 1
ATOM 701 C CA . THR A 1 86 ? 9.535 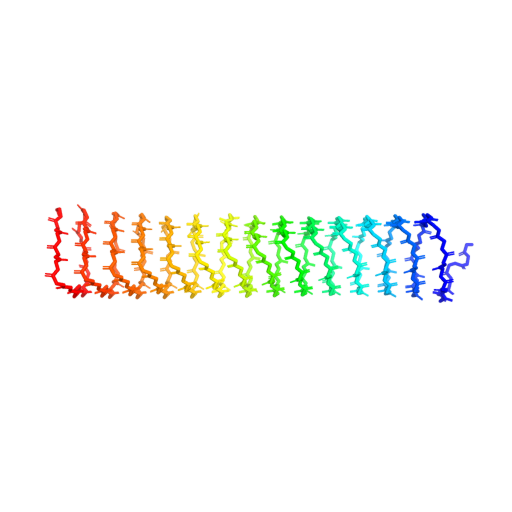-5.586 -3.237 1.00 70.19 86 THR A CA 1
ATOM 702 C C . THR A 1 86 ? 9.892 -4.749 -2.010 1.00 70.19 86 THR A C 1
ATOM 704 O O . THR A 1 86 ? 9.615 -5.083 -0.851 1.00 70.19 86 THR A O 1
ATOM 707 N N . ARG A 1 87 ? 10.572 -3.626 -2.289 1.00 79.38 87 ARG A N 1
ATOM 708 C CA . ARG A 1 87 ? 10.761 -2.491 -1.373 1.00 79.38 87 ARG A CA 1
ATOM 709 C C . ARG A 1 87 ? 10.639 -1.177 -2.134 1.00 79.38 87 ARG A C 1
ATOM 711 O O . ARG A 1 87 ? 11.647 -0.706 -2.667 1.00 79.38 87 ARG A O 1
ATOM 718 N N . ASN A 1 88 ? 9.445 -0.599 -2.161 1.00 80.12 88 ASN A N 1
ATOM 719 C CA . ASN A 1 88 ? 9.159 0.564 -2.994 1.00 80.12 88 ASN A CA 1
ATOM 720 C C . ASN A 1 88 ? 8.782 1.807 -2.181 1.00 80.12 88 ASN A C 1
ATOM 722 O O . ASN A 1 88 ? 8.278 1.727 -1.058 1.00 80.12 88 ASN A O 1
ATOM 726 N N . THR A 1 89 ? 9.015 2.965 -2.792 1.00 85.00 89 THR A N 1
ATOM 727 C CA . THR A 1 89 ? 8.358 4.224 -2.433 1.00 85.00 89 THR A CA 1
ATOM 728 C C . THR A 1 89 ? 7.499 4.625 -3.620 1.00 85.00 89 THR A C 1
ATOM 730 O O . THR A 1 89 ? 8.021 4.731 -4.730 1.00 85.00 89 THR A O 1
ATOM 733 N N . ILE A 1 90 ? 6.200 4.779 -3.381 1.00 84.88 90 ILE A N 1
ATOM 734 C CA . IL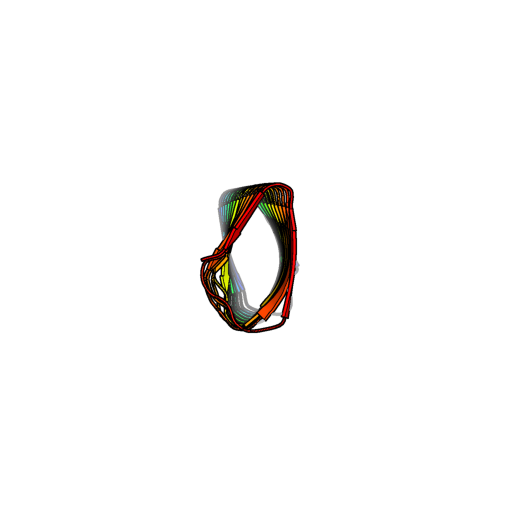E A 1 90 ? 5.184 5.051 -4.398 1.00 84.88 90 ILE A CA 1
ATOM 735 C C . ILE A 1 90 ? 4.474 6.343 -4.001 1.00 84.88 90 ILE A C 1
ATOM 737 O O . ILE A 1 90 ? 4.078 6.492 -2.842 1.00 84.88 90 ILE A O 1
ATOM 741 N N . GLN A 1 91 ? 4.358 7.264 -4.952 1.00 84.38 91 GLN A N 1
ATOM 742 C CA . GLN A 1 91 ? 3.600 8.505 -4.830 1.00 84.38 91 GLN A CA 1
ATOM 743 C C . GLN A 1 91 ? 2.704 8.636 -6.063 1.00 84.38 91 GLN A C 1
ATOM 745 O O . GLN A 1 91 ? 3.222 8.553 -7.177 1.00 84.38 91 GLN A O 1
ATOM 750 N N . GLY A 1 92 ? 1.404 8.832 -5.870 1.00 83.62 92 GLY A N 1
ATOM 751 C CA . GLY A 1 92 ? 0.469 9.029 -6.976 1.00 83.62 92 GLY A CA 1
ATOM 752 C C . GLY A 1 92 ? -0.956 9.289 -6.535 1.00 83.62 92 GLY A C 1
ATOM 753 O O . GLY A 1 92 ? -1.276 8.988 -5.399 1.00 83.62 92 GLY A O 1
ATOM 754 N N . GLU A 1 93 ? -1.806 9.846 -7.391 1.00 84.62 93 GLU A N 1
ATOM 755 C CA . GLU A 1 93 ? -3.197 10.160 -7.029 1.00 84.62 93 GLU A CA 1
ATOM 756 C C . GLU A 1 93 ? -4.007 8.873 -6.831 1.00 84.62 93 GLU A C 1
ATOM 758 O O . GLU A 1 93 ? -4.631 8.679 -5.791 1.00 84.62 93 GLU A O 1
ATOM 763 N N . SER A 1 94 ? -3.913 7.943 -7.785 1.00 87.38 94 SER A N 1
ATOM 764 C CA . SER A 1 94 ? -4.539 6.619 -7.737 1.00 87.38 94 SER A CA 1
ATOM 765 C C . SER A 1 94 ? -3.491 5.509 -7.718 1.00 87.38 94 SER A C 1
ATOM 767 O O . SER A 1 94 ? -2.687 5.375 -8.643 1.00 87.38 94 SER A O 1
ATOM 769 N N . VAL A 1 95 ? -3.517 4.678 -6.676 1.00 85.50 95 VAL A N 1
ATOM 770 C CA . VAL A 1 95 ? -2.528 3.620 -6.439 1.00 85.50 95 VAL A CA 1
ATOM 771 C C . VAL A 1 95 ? -3.230 2.278 -6.197 1.00 85.50 95 VAL A C 1
ATOM 773 O O . VAL A 1 95 ? -3.835 2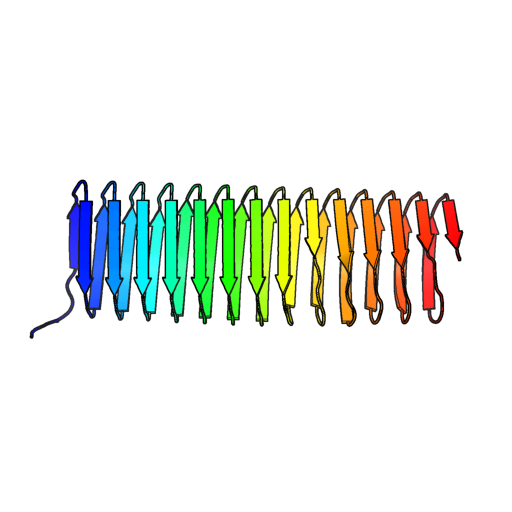.078 -5.144 1.00 85.50 95 VAL A O 1
ATOM 776 N N . VAL A 1 96 ? -3.113 1.350 -7.154 1.00 87.44 96 VAL A N 1
ATOM 777 C CA . VAL A 1 96 ? -3.704 -0.004 -7.100 1.00 87.44 96 VAL A CA 1
ATOM 778 C C . VAL A 1 96 ? -2.593 -1.046 -7.094 1.00 87.44 96 VAL A C 1
ATOM 780 O O . VAL A 1 96 ? -1.789 -1.074 -8.030 1.00 87.44 96 VAL A O 1
ATOM 783 N N . LEU A 1 97 ? -2.505 -1.876 -6.049 1.00 82.50 97 LEU A N 1
ATOM 784 C CA . LEU A 1 97 ? -1.373 -2.793 -5.892 1.00 82.50 97 LEU A CA 1
ATOM 785 C C . LEU A 1 97 ? -1.732 -4.197 -5.375 1.00 82.50 97 LEU A C 1
ATOM 787 O O . LEU A 1 97 ? -2.236 -4.321 -4.259 1.00 82.50 97 LEU A O 1
ATOM 791 N N . ASP A 1 98 ? -1.276 -5.231 -6.086 1.00 83.31 98 ASP A N 1
ATOM 792 C CA . ASP A 1 98 ? -1.515 -6.647 -5.766 1.00 83.31 98 ASP A CA 1
ATOM 793 C C . ASP A 1 98 ? -0.182 -7.359 -5.466 1.00 83.31 98 ASP A C 1
ATOM 795 O O . ASP A 1 98 ? 0.723 -7.361 -6.303 1.00 83.31 98 ASP A O 1
ATOM 799 N N . PHE A 1 99 ? 0.013 -7.946 -4.269 1.00 70.12 99 PHE A N 1
ATOM 800 C CA . PHE A 1 99 ? 1.339 -8.492 -3.912 1.00 70.12 99 PHE A CA 1
ATOM 801 C C . PHE A 1 99 ? 1.434 -9.686 -2.945 1.00 70.12 99 PHE A C 1
ATOM 803 O O . PHE A 1 99 ? 0.684 -9.847 -1.982 1.00 70.12 99 PHE A O 1
ATOM 810 N N . LEU A 1 100 ? 2.546 -10.429 -3.051 1.00 53.97 100 LEU A N 1
ATOM 811 C CA . LEU A 1 100 ? 2.867 -11.524 -2.123 1.00 53.97 100 LEU A CA 1
ATOM 812 C C . LEU A 1 100 ? 3.692 -11.106 -0.882 1.00 53.97 100 LEU A C 1
ATOM 814 O O . LEU A 1 100 ? 3.311 -11.446 0.239 1.00 53.97 100 LEU A O 1
ATOM 818 N N . TYR A 1 101 ? 4.815 -10.387 -1.046 1.00 64.69 101 TYR A N 1
ATOM 819 C CA . TYR A 1 101 ? 5.739 -10.041 0.056 1.00 64.69 101 TYR A CA 1
ATOM 820 C C . TYR A 1 101 ? 6.392 -8.654 -0.086 1.00 64.69 101 TYR A C 1
ATOM 822 O O . TYR A 1 101 ? 7.300 -8.457 -0.899 1.00 64.69 101 TYR A O 1
ATOM 830 N N . THR A 1 102 ? 6.032 -7.691 0.772 1.00 69.31 102 THR A N 1
ATOM 831 C CA . THR A 1 102 ? 6.427 -6.279 0.559 1.00 69.31 102 THR A CA 1
ATOM 832 C C . THR A 1 102 ? 6.893 -5.512 1.802 1.00 69.31 102 THR A C 1
ATOM 834 O O . THR A 1 102 ? 6.638 -5.876 2.957 1.00 69.31 102 THR A O 1
ATOM 837 N N . ARG A 1 103 ? 7.612 -4.407 1.551 1.00 78.69 103 ARG A N 1
ATOM 838 C CA . ARG A 1 103 ? 7.835 -3.310 2.508 1.00 78.69 103 ARG A CA 1
ATOM 839 C C . ARG A 1 103 ? 7.784 -1.969 1.784 1.00 78.69 103 ARG A C 1
ATOM 841 O O . ARG A 1 103 ? 8.814 -1.537 1.260 1.00 78.69 103 ARG A O 1
ATOM 848 N N . ASN A 1 104 ? 6.625 -1.323 1.794 1.00 79.81 104 ASN A N 1
ATOM 849 C CA . ASN A 1 104 ? 6.389 -0.119 1.004 1.00 79.81 104 ASN A CA 1
ATOM 850 C C . ASN A 1 104 ? 6.099 1.115 1.872 1.00 79.81 104 ASN A C 1
ATOM 852 O O . ASN A 1 104 ? 5.565 1.018 2.980 1.00 79.81 104 ASN A O 1
ATOM 856 N N . THR A 1 105 ? 6.441 2.282 1.330 1.00 84.56 105 THR A N 1
ATOM 857 C CA . THR A 1 105 ? 5.840 3.567 1.708 1.00 84.56 105 THR A CA 1
ATOM 858 C C . THR A 1 105 ? 4.975 4.010 0.538 1.00 84.56 105 THR A C 1
ATOM 860 O O . THR A 1 105 ? 5.483 4.087 -0.582 1.00 84.56 105 THR A O 1
ATOM 863 N N . ILE A 1 106 ? 3.694 4.254 0.798 1.00 84.75 106 ILE A N 1
ATOM 864 C CA . ILE A 1 106 ? 2.690 4.616 -0.205 1.00 84.75 106 ILE A CA 1
ATOM 865 C C . ILE A 1 106 ? 2.051 5.933 0.229 1.00 84.75 106 ILE A C 1
ATOM 867 O O . ILE A 1 106 ? 1.682 6.077 1.397 1.00 84.75 106 ILE A O 1
ATOM 871 N N . GLN A 1 107 ? 1.963 6.877 -0.703 1.00 83.94 107 GLN A N 1
ATOM 872 C CA . GLN A 1 107 ? 1.269 8.151 -0.549 1.00 83.94 107 GLN A CA 1
ATOM 873 C C . GLN A 1 107 ? 0.375 8.361 -1.774 1.00 83.94 107 GLN A C 1
ATOM 875 O O . GLN A 1 107 ? 0.889 8.288 -2.891 1.00 83.94 107 GLN A O 1
ATOM 880 N N . GLY A 1 108 ? -0.916 8.611 -1.572 1.00 83.75 108 GLY A N 1
ATOM 881 C CA . GLY A 1 108 ? -1.840 8.896 -2.670 1.00 83.75 108 GLY A CA 1
ATOM 882 C C . GLY A 1 108 ? -3.260 9.190 -2.229 1.00 83.75 108 GLY A C 1
ATOM 883 O O . GLY A 1 108 ? -3.603 8.853 -1.110 1.00 83.75 108 GLY A O 1
ATOM 884 N N . GLU A 1 109 ? -4.080 9.818 -3.066 1.00 84.94 109 GLU A N 1
ATOM 885 C CA . GLU A 1 109 ? -5.460 10.181 -2.705 1.00 84.94 109 GLU A CA 1
ATOM 886 C C . GLU A 1 109 ? -6.329 8.925 -2.553 1.00 84.94 109 GLU A C 1
ATOM 888 O O . GLU A 1 109 ? -6.954 8.721 -1.513 1.00 84.94 109 GLU A O 1
ATOM 893 N N . SER A 1 110 ? -6.280 8.026 -3.539 1.00 87.06 110 SER A N 1
ATOM 894 C CA . SER A 1 110 ? -6.938 6.720 -3.511 1.00 87.06 110 SER A CA 1
ATOM 895 C C . SER A 1 110 ? -5.916 5.585 -3.509 1.00 87.06 110 SER A C 1
ATOM 897 O O . SER A 1 110 ? -5.055 5.489 -4.387 1.00 87.06 110 SER A O 1
ATOM 899 N N . VAL A 1 111 ? -6.012 4.706 -2.510 1.00 85.44 111 VAL A N 1
ATOM 900 C CA . VAL A 1 111 ? -5.090 3.587 -2.300 1.00 85.44 111 VAL A CA 1
ATOM 901 C C . VAL A 1 111 ? -5.889 2.295 -2.109 1.00 85.44 111 VAL A C 1
ATOM 903 O O . VAL A 1 111 ? -6.540 2.122 -1.079 1.00 85.44 111 VAL A O 1
ATOM 906 N N . VAL A 1 112 ? -5.810 1.382 -3.084 1.00 87.19 112 VAL A N 1
ATOM 907 C CA . VAL A 1 112 ? -6.473 0.061 -3.082 1.00 87.19 112 VAL A CA 1
ATOM 908 C C . VAL A 1 112 ? -5.413 -1.034 -3.131 1.00 87.19 112 VAL A C 1
ATOM 910 O O . VAL A 1 112 ? -4.626 -1.061 -4.078 1.00 87.19 112 VAL A O 1
ATOM 913 N N . LEU A 1 113 ? -5.326 -1.898 -2.112 1.00 82.75 113 LEU A N 1
ATOM 914 C CA . LEU A 1 113 ? -4.207 -2.847 -2.021 1.00 82.75 113 LEU A CA 1
ATOM 915 C C . LEU A 1 113 ? -4.565 -4.261 -1.534 1.00 82.75 113 LEU A C 1
ATOM 917 O O . LEU A 1 113 ? -4.964 -4.431 -0.375 1.00 82.75 113 LEU A O 1
ATOM 921 N N . ASP A 1 114 ? -4.180 -5.267 -2.319 1.00 83.00 114 ASP A N 1
ATOM 922 C CA . ASP A 1 114 ? -4.409 -6.687 -2.045 1.00 83.00 114 ASP A CA 1
ATOM 923 C C . ASP A 1 114 ? -3.079 -7.404 -1.709 1.00 83.00 114 ASP A C 1
ATOM 925 O O . ASP A 1 114 ? -2.058 -7.227 -2.381 1.00 83.00 114 ASP A O 1
ATOM 929 N N . PHE A 1 115 ? -3.014 -8.200 -0.630 1.00 70.25 115 PHE A N 1
ATOM 930 C CA . PHE A 1 115 ? -1.743 -8.754 -0.134 1.00 70.25 115 PHE A CA 1
ATOM 931 C C . PHE A 1 115 ? -1.792 -10.087 0.634 1.00 70.25 115 PHE A C 1
ATOM 933 O O . PHE A 1 115 ? -2.735 -10.383 1.360 1.00 70.25 115 PHE A O 1
ATOM 940 N N . LEU A 1 116 ? -0.656 -10.807 0.661 1.00 53.56 116 LEU A N 1
ATOM 941 C CA . LEU A 1 116 ? -0.463 -11.994 1.521 1.00 53.56 116 LEU A CA 1
ATOM 942 C C . LEU A 1 116 ? 0.460 -11.815 2.754 1.00 53.56 116 LEU A C 1
ATOM 944 O O . LEU A 1 116 ? 0.262 -12.515 3.746 1.00 53.56 116 LEU A O 1
ATOM 948 N N . TYR A 1 117 ? 1.478 -10.937 2.717 1.00 64.62 117 TYR A N 1
ATOM 949 C CA . TYR A 1 117 ? 2.400 -10.687 3.849 1.00 64.62 117 TYR A CA 1
ATOM 950 C C . TYR A 1 117 ? 3.115 -9.322 3.762 1.00 64.62 117 TYR A C 1
ATOM 952 O O . TYR A 1 117 ? 3.953 -9.107 2.880 1.00 64.62 117 TYR A O 1
ATOM 960 N N . THR A 1 118 ? 2.882 -8.400 4.712 1.00 69.50 118 THR A N 1
ATOM 961 C CA . THR A 1 118 ? 3.353 -6.999 4.556 1.00 69.50 118 THR A CA 1
ATOM 962 C C . THR A 1 118 ? 3.885 -6.294 5.802 1.00 69.50 118 THR A C 1
ATOM 964 O O . THR A 1 118 ? 3.578 -6.632 6.952 1.00 69.50 118 THR A O 1
ATOM 967 N N . LYS A 1 119 ? 4.672 -5.237 5.552 1.00 78.69 119 LYS A N 1
ATOM 968 C CA . LYS A 1 119 ? 4.921 -4.159 6.515 1.00 78.69 119 LYS A CA 1
ATOM 969 C C . LYS A 1 119 ? 4.993 -2.802 5.807 1.00 78.69 119 LYS A C 1
ATOM 971 O O . LYS A 1 119 ? 6.072 -2.432 5.334 1.00 78.69 119 LYS A O 1
ATOM 976 N N . ASN A 1 120 ? 3.892 -2.056 5.818 1.00 80.25 120 ASN A N 1
ATOM 977 C CA . ASN A 1 120 ? 3.739 -0.810 5.066 1.00 80.25 120 ASN A CA 1
ATOM 978 C C . ASN A 1 120 ? 3.506 0.423 5.956 1.00 80.25 120 ASN A C 1
ATOM 980 O O . ASN A 1 120 ? 3.024 0.326 7.088 1.00 80.25 120 ASN A O 1
ATOM 984 N N . THR A 1 121 ? 3.832 1.591 5.404 1.00 84.56 121 THR A N 1
ATOM 985 C CA . THR A 1 121 ? 3.286 2.888 5.826 1.00 84.56 121 THR A CA 1
ATOM 986 C C . THR A 1 121 ? 2.449 3.420 4.671 1.00 84.56 121 THR A C 1
ATOM 988 O O . THR A 1 121 ? 2.962 3.505 3.555 1.00 84.56 121 THR A O 1
ATOM 991 N N . ILE A 1 122 ? 1.184 3.734 4.939 1.00 84.44 122 ILE A N 1
ATOM 992 C CA . ILE A 1 122 ? 0.197 4.179 3.952 1.00 84.44 122 ILE A CA 1
ATOM 993 C C . ILE A 1 122 ? -0.373 5.515 4.429 1.00 84.44 122 ILE A C 1
ATOM 995 O O . ILE A 1 122 ? -0.732 5.642 5.602 1.00 84.44 122 ILE A O 1
ATOM 999 N N . GLN A 1 123 ? -0.421 6.489 3.526 1.00 83.44 123 GLN A N 1
ATOM 1000 C CA . GLN A 1 123 ? -1.059 7.788 3.722 1.00 83.44 123 GLN A CA 1
ATOM 1001 C C . GLN A 1 123 ? -1.940 8.075 2.504 1.00 83.44 123 GLN A C 1
ATOM 1003 O O . GLN A 1 123 ? -1.432 8.001 1.385 1.00 83.44 123 GLN A O 1
ATOM 1008 N N . GLY A 1 124 ? -3.215 8.392 2.712 1.00 83.56 124 GLY A N 1
ATOM 1009 C CA . GLY A 1 124 ? -4.121 8.747 1.621 1.00 83.56 124 GLY A CA 1
ATOM 1010 C C . GLY A 1 124 ? -5.519 9.120 2.072 1.00 83.56 124 GLY A C 1
ATOM 1011 O O . GLY A 1 124 ? -5.860 8.824 3.203 1.00 83.56 124 GLY A O 1
ATOM 1012 N N . GLU A 1 125 ? -6.323 9.769 1.237 1.00 85.19 125 GLU A N 1
ATOM 1013 C CA . GLU A 1 125 ? -7.680 10.195 1.622 1.00 85.19 125 GLU A CA 1
ATOM 1014 C C . GLU A 1 125 ? -8.612 8.983 1.751 1.00 85.19 125 GLU A C 1
ATOM 1016 O O . GLU A 1 125 ? -9.246 8.782 2.786 1.00 85.19 125 GLU A O 1
ATOM 1021 N N . SER A 1 126 ? -8.610 8.109 0.742 1.00 86.75 126 SER A N 1
ATOM 1022 C CA . SER A 1 126 ? -9.355 6.852 0.723 1.00 86.75 126 SER A CA 1
ATOM 1023 C C . SER A 1 126 ? -8.406 5.656 0.689 1.00 86.75 126 SER A C 1
ATOM 1025 O O . SER A 1 126 ? -7.604 5.501 -0.234 1.00 86.75 126 SER A O 1
ATOM 1027 N N . VAL A 1 127 ? -8.500 4.792 1.701 1.00 84.94 127 VAL A N 1
ATOM 1028 C CA . VAL A 1 127 ? -7.652 3.608 1.859 1.00 84.94 127 VAL A CA 1
ATOM 1029 C C . VAL A 1 127 ? -8.521 2.357 2.003 1.00 84.94 127 VAL A C 1
ATOM 1031 O O . VAL A 1 127 ? -9.113 2.116 3.057 1.00 84.94 127 VAL A O 1
ATOM 1034 N N . VAL A 1 128 ? -8.550 1.536 0.952 1.00 86.75 128 VAL A N 1
ATOM 1035 C CA . VAL A 1 128 ? -9.197 0.215 0.922 1.00 86.75 128 VAL A CA 1
ATOM 1036 C C . VAL A 1 128 ? -8.111 -0.846 0.816 1.00 86.75 128 VAL A C 1
ATOM 1038 O O . VAL A 1 128 ? -7.174 -0.718 0.034 1.00 86.75 128 VAL A O 1
ATOM 1041 N N . LEU A 1 129 ? -8.182 -1.878 1.644 1.00 82.19 129 LEU A N 1
ATOM 1042 C CA . LEU A 1 129 ? -7.114 -2.866 1.783 1.00 82.19 129 LEU A CA 1
ATOM 1043 C C . LEU A 1 129 ? -7.722 -4.263 1.872 1.00 82.19 129 LEU A C 1
ATOM 1045 O O . LEU A 1 129 ? -8.762 -4.348 2.509 1.00 82.19 129 LEU A O 1
ATOM 1049 N N . ASP A 1 130 ? -7.050 -5.291 1.317 1.00 82.19 130 ASP A N 1
ATOM 1050 C CA . ASP A 1 130 ? -7.390 -6.735 1.323 1.00 82.19 130 ASP A CA 1
ATOM 1051 C C . ASP A 1 130 ? -6.167 -7.674 1.581 1.00 82.19 130 ASP A C 1
ATOM 1053 O O . ASP A 1 130 ? -5.416 -8.044 0.692 1.00 82.19 130 ASP A O 1
ATOM 1057 N N . PHE A 1 131 ? -5.897 -8.068 2.838 1.00 69.56 131 PHE A N 1
ATOM 1058 C CA . PHE A 1 131 ? -4.674 -8.750 3.316 1.00 69.56 131 PHE A CA 1
ATOM 1059 C C . PHE A 1 131 ? -4.766 -10.195 3.884 1.00 69.56 131 PHE A C 1
ATOM 1061 O O . PHE A 1 131 ? -5.765 -10.665 4.421 1.00 69.56 131 PHE A O 1
ATOM 1068 N N . LEU A 1 132 ? -3.587 -10.810 4.041 1.00 53.12 132 LEU A N 1
ATOM 1069 C CA . LEU A 1 132 ? -3.258 -11.786 5.089 1.00 53.12 132 LEU A CA 1
ATOM 1070 C C . LEU A 1 132 ? -1.994 -11.317 5.866 1.00 53.12 132 LEU A C 1
ATOM 1072 O O . LEU A 1 132 ? -1.149 -10.616 5.317 1.00 53.12 132 LEU A O 1
ATOM 1076 N N . TYR A 1 133 ? -1.868 -11.646 7.162 1.00 62.31 133 TYR A N 1
ATOM 1077 C CA . TYR A 1 133 ? -0.668 -11.433 8.015 1.00 62.31 133 TYR A CA 1
ATOM 1078 C C . TYR A 1 133 ? 0.124 -10.105 7.852 1.00 62.31 133 TYR A C 1
ATOM 1080 O O . TYR A 1 133 ? 1.187 -10.067 7.220 1.00 62.31 133 TYR A O 1
ATOM 1088 N N . THR A 1 134 ? -0.294 -9.020 8.524 1.00 69.88 134 THR A N 1
ATOM 1089 C CA . THR A 1 134 ? 0.304 -7.675 8.312 1.00 69.88 134 THR A CA 1
ATOM 1090 C C . THR A 1 134 ? 0.739 -6.904 9.564 1.00 69.88 134 THR A C 1
ATOM 1092 O O . THR A 1 134 ? 0.327 -7.176 10.699 1.00 69.88 134 THR A O 1
ATOM 1095 N N . ARG A 1 135 ? 1.608 -5.901 9.352 1.00 78.44 135 ARG A N 1
ATOM 1096 C CA . ARG A 1 135 ? 1.967 -4.879 10.349 1.00 78.44 135 ARG A CA 1
ATOM 1097 C C . ARG A 1 135 ? 2.086 -3.499 9.700 1.00 78.44 135 ARG A C 1
ATOM 1099 O O . ARG A 1 135 ? 3.173 -3.148 9.230 1.00 78.44 135 ARG A O 1
ATOM 1106 N N . ASN A 1 136 ? 1.020 -2.708 9.760 1.00 80.12 136 ASN A N 1
ATOM 1107 C CA . ASN A 1 136 ? 0.931 -1.438 9.042 1.00 80.12 136 ASN A CA 1
ATOM 1108 C C . ASN A 1 136 ? 0.764 -0.215 9.955 1.00 80.12 136 ASN A C 1
ATOM 1110 O O . ASN A 1 136 ? 0.321 -0.305 11.102 1.00 80.12 136 ASN A O 1
ATOM 1114 N N . THR A 1 137 ? 1.113 0.946 9.409 1.00 84.25 137 THR A N 1
ATOM 1115 C CA . THR A 1 137 ? 0.661 2.255 9.889 1.00 84.25 137 THR A CA 1
ATOM 1116 C C . THR A 1 137 ? -0.126 2.898 8.758 1.00 84.25 137 THR A C 1
ATOM 1118 O O . THR A 1 137 ? 0.408 3.013 7.655 1.00 84.25 137 THR A O 1
ATOM 1121 N N . ILE A 1 138 ? -1.380 3.248 9.028 1.00 83.38 138 ILE A N 1
ATOM 1122 C CA . ILE A 1 138 ? -2.347 3.762 8.056 1.00 83.38 138 ILE A CA 1
ATOM 1123 C C . ILE A 1 138 ? -2.857 5.106 8.576 1.00 83.38 138 ILE A C 1
ATOM 1125 O O . ILE A 1 138 ? -3.211 5.211 9.754 1.00 83.38 138 ILE A O 1
ATOM 1129 N N . GLN A 1 139 ? -2.858 6.112 7.708 1.00 83.25 139 GLN A N 1
ATOM 1130 C CA . GLN A 1 139 ? -3.429 7.433 7.953 1.00 83.25 139 GLN A CA 1
ATOM 1131 C C . GLN A 1 139 ? -4.300 7.806 6.752 1.00 83.25 139 GLN A C 1
ATOM 1133 O O . GLN A 1 139 ? -3.797 7.754 5.630 1.00 83.25 139 GLN A O 1
ATOM 1138 N N . GLY A 1 140 ? -5.562 8.166 6.978 1.00 82.94 140 GLY A N 1
ATOM 1139 C CA . GLY A 1 140 ? -6.454 8.598 5.904 1.00 82.94 140 GLY A CA 1
ATOM 1140 C C . GLY A 1 140 ? -7.857 8.951 6.350 1.00 82.94 140 GLY A C 1
ATOM 1141 O O . GLY A 1 140 ? -8.262 8.496 7.406 1.00 82.94 140 GLY A O 1
ATOM 1142 N N . GLU A 1 141 ? -8.595 9.749 5.584 1.00 85.38 141 GLU A N 1
ATOM 1143 C CA . GLU A 1 141 ? -9.941 10.208 5.968 1.00 85.38 141 GLU A CA 1
ATOM 1144 C C . GLU A 1 141 ? -10.926 9.034 6.055 1.00 85.38 141 GLU A C 1
ATOM 1146 O O . GLU A 1 141 ? -11.589 8.854 7.074 1.00 85.38 141 GLU A O 1
ATOM 1151 N N . SER A 1 142 ? -10.942 8.170 5.036 1.00 86.50 142 SER A N 1
ATOM 1152 C CA . SER A 1 142 ? -11.771 6.965 4.973 1.00 86.50 142 SER A CA 1
ATOM 1153 C C . SER A 1 142 ? -10.904 5.710 4.892 1.00 86.50 142 SER A C 1
ATOM 1155 O O . SER A 1 142 ? -10.148 5.527 3.937 1.00 86.50 142 SER A O 1
ATOM 1157 N N . VAL A 1 143 ? -11.048 4.801 5.860 1.00 84.75 143 VAL A N 1
ATOM 1158 C CA . VAL A 1 143 ? -10.256 3.565 5.962 1.00 84.75 143 VAL A CA 1
ATOM 1159 C C . VAL A 1 143 ? -11.164 2.337 6.096 1.00 84.75 143 VAL A C 1
ATOM 1161 O O . VAL A 1 143 ? -11.893 2.213 7.079 1.00 84.75 143 VAL A O 1
ATOM 1164 N N . VAL A 1 144 ? -11.063 1.395 5.150 1.00 86.94 144 VAL A N 1
ATOM 1165 C CA . VAL A 1 144 ? -11.836 0.134 5.127 1.00 86.94 144 VAL A CA 1
ATOM 1166 C C . VAL A 1 144 ? -10.886 -1.071 5.105 1.00 86.94 144 VAL A C 1
ATOM 1168 O O . VAL A 1 144 ? -10.120 -1.212 4.150 1.00 86.94 144 VAL A O 1
ATOM 1171 N N . LEU A 1 145 ? -10.896 -1.922 6.151 1.00 82.88 145 LEU A N 1
ATOM 1172 C CA . LEU A 1 145 ? -9.991 -3.088 6.282 1.00 82.88 145 LEU A CA 1
ATOM 1173 C C . LEU A 1 145 ? -10.670 -4.383 6.778 1.00 82.88 145 LEU A C 1
ATOM 1175 O O . LEU A 1 145 ? -11.380 -4.401 7.774 1.00 82.88 145 LEU A O 1
ATOM 1179 N N . ASN A 1 146 ? -10.230 -5.522 6.252 1.00 81.75 146 ASN A N 1
ATOM 1180 C CA . ASN A 1 146 ? -10.902 -6.817 6.349 1.00 81.75 146 ASN A CA 1
ATOM 1181 C C . ASN A 1 146 ? -9.991 -7.992 6.883 1.00 81.75 146 ASN A C 1
ATOM 1183 O O . ASN A 1 146 ? -9.980 -9.062 6.274 1.00 81.75 146 ASN A O 1
ATOM 1187 N N . PHE A 1 147 ? -9.181 -7.877 7.978 1.00 68.50 147 PHE A N 1
ATOM 1188 C CA . PHE A 1 147 ? -7.991 -8.787 8.174 1.00 68.50 147 PHE A CA 1
ATOM 1189 C C . PHE A 1 147 ? -7.743 -9.698 9.392 1.00 68.50 147 PHE A C 1
ATOM 1191 O O . PHE A 1 147 ? -7.548 -9.268 10.535 1.00 68.50 147 PHE A O 1
ATOM 1198 N N . LEU A 1 148 ? -7.514 -10.990 9.078 1.00 54.88 148 LEU A N 1
ATOM 1199 C CA . LEU A 1 148 ? -7.074 -12.052 9.992 1.00 54.88 148 LEU A CA 1
ATOM 1200 C C . LEU A 1 148 ? -5.541 -12.050 10.223 1.00 54.88 148 LEU A C 1
ATOM 1202 O O . LEU A 1 148 ? -4.752 -12.228 9.296 1.00 54.88 148 LEU A O 1
ATOM 1206 N N . TYR A 1 149 ? -5.129 -11.921 11.492 1.00 61.16 149 TYR A N 1
ATOM 1207 C CA . TYR A 1 149 ? -3.742 -11.784 11.984 1.00 61.16 149 TYR A CA 1
ATOM 1208 C C . TYR A 1 149 ? -3.020 -10.469 11.639 1.00 61.16 149 TYR A C 1
ATOM 1210 O O . TYR A 1 149 ? -2.073 -10.438 10.854 1.00 61.16 149 TYR A O 1
ATOM 1218 N N . THR A 1 150 ? -3.372 -9.385 12.336 1.00 70.19 150 THR A N 1
ATOM 1219 C CA . THR A 1 150 ? -2.776 -8.050 12.111 1.00 70.19 150 THR A CA 1
ATOM 1220 C C . THR A 1 150 ? -2.220 -7.359 13.363 1.00 70.19 150 THR A C 1
ATOM 1222 O O . THR A 1 150 ? -2.540 -7.700 14.510 1.00 70.19 150 THR A O 1
ATOM 1225 N N . ARG A 1 151 ? -1.331 -6.378 13.141 1.00 78.19 151 ARG A N 1
ATOM 1226 C CA . ARG A 1 151 ? -0.829 -5.434 14.156 1.00 78.19 151 ARG A CA 1
ATOM 1227 C C . ARG A 1 151 ? -0.722 -4.024 13.580 1.00 78.19 151 ARG A C 1
ATOM 1229 O O . ARG A 1 151 ? 0.348 -3.660 13.084 1.00 78.19 151 ARG A O 1
ATOM 1236 N N . ASN A 1 152 ? -1.792 -3.243 13.679 1.00 80.00 152 ASN A N 1
ATOM 1237 C CA . ASN A 1 152 ? -1.888 -1.956 12.995 1.00 80.00 152 ASN A CA 1
ATOM 1238 C C . ASN A 1 152 ? -1.964 -0.756 13.950 1.00 80.00 152 ASN A C 1
ATOM 1240 O O . ASN A 1 152 ? -2.428 -0.851 15.087 1.00 80.00 152 ASN A O 1
ATOM 1244 N N . THR A 1 153 ? -1.525 0.395 13.451 1.00 84.12 153 THR A N 1
ATOM 1245 C CA . THR A 1 153 ? -1.924 1.713 13.961 1.00 84.12 153 THR A CA 1
ATOM 1246 C C . THR A 1 153 ? -2.705 2.398 12.851 1.00 84.12 153 THR A C 1
ATOM 1248 O O . THR A 1 153 ? -2.189 2.494 11.737 1.00 84.12 153 THR A O 1
ATOM 1251 N N . ILE A 1 154 ? -3.935 2.806 13.149 1.00 83.12 154 ILE A N 1
ATOM 1252 C CA . ILE A 1 154 ? -4.892 3.369 12.194 1.00 83.12 154 ILE A CA 1
ATOM 1253 C C . ILE A 1 154 ? -5.351 4.719 12.743 1.00 83.12 154 ILE A C 1
ATOM 1255 O O . ILE A 1 154 ? -5.703 4.812 13.923 1.00 83.12 154 ILE A O 1
ATOM 1259 N N . GLN A 1 155 ? -5.310 5.742 11.896 1.00 82.81 155 GLN A N 1
ATOM 1260 C CA . GLN A 1 155 ? -5.823 7.081 12.173 1.00 82.81 155 GLN A CA 1
ATOM 1261 C C . GLN A 1 155 ? -6.669 7.524 10.978 1.00 82.81 155 GLN A C 1
ATOM 1263 O O . GLN A 1 155 ? -6.160 7.485 9.857 1.00 82.81 155 GLN A O 1
ATOM 1268 N N . GLY A 1 156 ? -7.916 7.928 11.207 1.00 83.06 156 GLY A N 1
ATOM 1269 C CA . GLY A 1 156 ? -8.799 8.397 10.139 1.00 83.06 156 GLY A CA 1
ATOM 1270 C C . GLY A 1 156 ? -10.157 8.867 10.621 1.00 83.06 156 GLY A C 1
ATOM 1271 O O . GLY A 1 156 ? -10.540 8.503 11.719 1.00 83.06 156 GLY A O 1
ATOM 1272 N N . GLU A 1 157 ? -10.882 9.667 9.846 1.00 85.81 157 GLU A N 1
ATOM 1273 C CA . GLU A 1 157 ? -12.189 10.201 10.264 1.00 85.81 157 GLU A CA 1
ATOM 1274 C C . GLU A 1 157 ? -13.241 9.087 10.326 1.00 85.81 157 GLU A C 1
ATOM 1276 O O . GLU A 1 157 ? -13.897 8.904 11.353 1.00 85.81 157 GLU A O 1
ATOM 1281 N N . SER A 1 158 ? -13.329 8.271 9.272 1.00 86.88 158 SER A N 1
ATOM 1282 C CA . SER A 1 158 ? -14.184 7.088 9.195 1.00 86.88 158 SER A CA 1
ATOM 1283 C C . SER A 1 158 ? -13.347 5.814 9.087 1.00 86.88 158 SER A C 1
ATOM 1285 O O . SER A 1 158 ? -12.549 5.646 8.162 1.00 86.88 158 SER A O 1
ATOM 1287 N N . VAL A 1 159 ? -13.532 4.896 10.037 1.00 84.44 159 VAL A N 1
ATOM 1288 C CA . VAL A 1 159 ? -12.819 3.616 10.098 1.00 84.44 159 VAL A CA 1
ATOM 1289 C C . VAL A 1 159 ? -13.819 2.465 10.194 1.00 84.44 159 VAL A C 1
ATOM 1291 O O . VAL A 1 159 ? -14.493 2.307 11.212 1.00 84.44 159 VAL A O 1
ATOM 1294 N N . VAL A 1 160 ? -13.865 1.624 9.159 1.00 86.81 160 VAL A N 1
ATOM 1295 C CA . VAL A 1 160 ? -14.677 0.397 9.110 1.00 86.81 160 VAL A CA 1
ATOM 1296 C C . VAL A 1 160 ? -13.741 -0.803 9.055 1.00 86.81 160 VAL A C 1
ATOM 1298 O O . VAL A 1 160 ? -12.972 -0.940 8.100 1.00 86.81 160 VAL A O 1
ATOM 1301 N N . LEU A 1 161 ? -13.760 -1.649 10.090 1.00 82.62 161 LEU A N 1
ATOM 1302 C CA . LEU A 1 161 ? -12.961 -2.874 10.120 1.00 82.62 161 LEU A CA 1
ATOM 1303 C C . LEU A 1 161 ? -13.804 -4.095 10.471 1.00 82.62 161 LEU A C 1
ATOM 1305 O O . LEU A 1 161 ? -14.616 -4.027 11.385 1.00 82.62 161 LEU A O 1
ATOM 1309 N N . ASP A 1 162 ? -13.432 -5.253 9.940 1.00 81.69 162 ASP A N 1
ATOM 1310 C CA . ASP A 1 162 ? -13.889 -6.529 10.499 1.00 81.69 162 ASP A CA 1
ATOM 1311 C C . ASP A 1 162 ? -12.679 -7.335 11.093 1.00 81.69 162 ASP A C 1
ATOM 1313 O O . ASP A 1 162 ? -11.556 -6.825 11.214 1.00 81.69 162 ASP A O 1
ATOM 1317 N N . PHE A 1 163 ? -12.859 -8.641 11.355 1.00 66.62 163 PHE A N 1
ATOM 1318 C CA . PHE A 1 163 ? -11.844 -9.726 11.471 1.00 66.62 163 PHE A CA 1
ATOM 1319 C C . PHE A 1 163 ? -11.187 -10.160 12.817 1.00 66.62 163 PHE A C 1
ATOM 1321 O O . PHE A 1 163 ? -11.077 -9.470 13.828 1.00 66.62 163 PHE A O 1
ATOM 1328 N N . LEU A 1 164 ? -10.719 -11.427 12.809 1.00 57.12 164 LEU A N 1
ATOM 1329 C CA . LEU A 1 164 ? -10.615 -12.337 13.970 1.00 57.12 164 LEU A CA 1
ATOM 1330 C C . LEU A 1 164 ? -9.189 -12.825 14.376 1.00 57.12 164 LEU A C 1
ATOM 1332 O O . LEU A 1 164 ? -9.025 -13.971 14.785 1.00 57.12 164 LEU A O 1
ATOM 1336 N N . TYR A 1 165 ? -8.140 -11.997 14.304 1.00 61.88 165 TYR A N 1
ATOM 1337 C CA . TYR A 1 165 ? -7.078 -12.002 15.344 1.00 61.88 165 TYR A CA 1
ATOM 1338 C C . TYR A 1 165 ? -6.228 -10.736 15.228 1.00 61.88 165 TYR A C 1
ATOM 1340 O O . TYR A 1 165 ? -5.373 -10.650 14.346 1.00 61.88 165 TYR A O 1
ATOM 1348 N N . THR A 1 166 ? -6.417 -9.742 16.094 1.00 70.62 166 THR A N 1
ATOM 1349 C CA . THR A 1 166 ? -5.774 -8.427 15.894 1.00 70.62 166 THR A CA 1
ATOM 1350 C C . THR A 1 166 ? -5.215 -7.814 17.178 1.00 70.62 166 THR A C 1
ATOM 1352 O O . THR A 1 166 ? -5.580 -8.168 18.305 1.00 70.62 166 THR A O 1
ATOM 1355 N N . ARG A 1 167 ? -4.249 -6.907 17.014 1.00 77.19 167 ARG A N 1
ATOM 1356 C CA . ARG A 1 167 ? -3.767 -6.025 18.082 1.00 77.19 167 ARG A CA 1
ATOM 1357 C C . ARG A 1 167 ? -3.543 -4.640 17.497 1.00 77.19 167 ARG A C 1
ATOM 1359 O O . ARG A 1 167 ? -2.451 -4.372 16.989 1.00 77.19 167 ARG A O 1
ATOM 1366 N N . ASN A 1 168 ? -4.555 -3.791 17.612 1.00 78.12 168 ASN A N 1
ATOM 1367 C CA . ASN A 1 168 ? -4.593 -2.498 16.947 1.00 78.12 168 ASN A CA 1
ATOM 1368 C C . ASN A 1 168 ? -4.644 -1.323 17.936 1.00 78.12 168 ASN A C 1
ATOM 1370 O O . ASN A 1 168 ? -5.120 -1.445 19.066 1.00 78.12 168 ASN A O 1
ATOM 1374 N N . THR A 1 169 ? -4.172 -0.170 17.473 1.00 83.50 169 THR A N 1
ATOM 1375 C CA . THR A 1 169 ? -4.540 1.140 18.022 1.00 83.50 169 THR A CA 1
ATOM 1376 C C . THR A 1 169 ? -5.316 1.866 16.933 1.00 83.50 169 THR A C 1
ATOM 1378 O O . THR A 1 169 ? -4.795 1.998 15.825 1.00 83.50 169 THR A O 1
ATOM 1381 N N . ILE A 1 170 ? -6.540 2.284 17.241 1.00 82.38 170 ILE A N 1
ATOM 1382 C CA . ILE A 1 170 ? -7.475 2.921 16.308 1.00 82.38 170 ILE A CA 1
ATOM 1383 C C . ILE A 1 170 ? -7.868 4.277 16.894 1.00 82.38 170 ILE A C 1
ATOM 1385 O O . ILE A 1 170 ? -8.213 4.356 18.076 1.00 82.38 170 ILE A O 1
ATOM 1389 N N . GLN A 1 171 ? -7.781 5.320 16.074 1.00 82.44 171 GLN A N 1
ATOM 1390 C CA . GLN A 1 171 ? -8.232 6.673 16.390 1.00 82.44 171 GLN A CA 1
ATOM 1391 C C . GLN A 1 171 ? -9.059 7.196 15.214 1.00 82.44 171 GLN A C 1
ATOM 1393 O O . GLN A 1 171 ? -8.555 7.173 14.090 1.00 82.44 171 GLN A O 1
ATOM 1398 N N . GLY A 1 172 ? -10.283 7.655 15.463 1.00 82.56 172 GLY A N 1
ATOM 1399 C CA . GLY A 1 172 ? -11.132 8.232 14.421 1.00 82.56 172 GLY A CA 1
ATOM 1400 C C . GLY A 1 172 ? -12.469 8.750 14.915 1.00 82.56 172 GLY A C 1
ATOM 1401 O O . GLY A 1 172 ? -12.871 8.378 16.004 1.00 82.56 172 GLY A O 1
ATOM 1402 N N . GLU A 1 173 ? -13.155 9.604 14.162 1.00 85.62 173 GLU A N 1
ATOM 1403 C CA . GLU A 1 173 ? -14.436 10.186 14.599 1.00 85.62 173 GLU A CA 1
ATOM 1404 C C . GLU A 1 173 ? -15.539 9.120 14.632 1.00 85.62 173 GLU A C 1
ATOM 1406 O O . GLU A 1 173 ? -16.217 8.947 15.646 1.00 85.62 173 GLU A O 1
ATOM 1411 N N . SER A 1 174 ? -15.651 8.335 13.558 1.00 86.50 174 SER A N 1
ATOM 1412 C CA . SER A 1 174 ? -16.575 7.211 13.429 1.00 86.50 174 SER A CA 1
ATOM 1413 C C . SER A 1 174 ? -15.810 5.897 13.282 1.00 86.50 174 SER A C 1
ATOM 1415 O O . SER A 1 174 ? -15.024 5.722 12.350 1.00 86.50 174 SER A O 1
ATOM 1417 N N . VAL A 1 175 ? -16.042 4.958 14.202 1.00 83.38 175 VAL A N 1
ATOM 1418 C CA . VAL A 1 175 ? -15.396 3.641 14.214 1.00 83.38 175 VAL A CA 1
ATOM 1419 C C . VAL A 1 175 ? -16.454 2.539 14.284 1.00 83.38 175 VAL A C 1
ATOM 1421 O O . VAL A 1 175 ? -17.171 2.427 15.278 1.00 83.38 175 VAL A O 1
ATOM 1424 N N . VAL A 1 176 ? -16.513 1.692 13.257 1.00 86.25 176 VAL A N 1
ATOM 1425 C CA . VAL A 1 176 ? -17.377 0.500 13.194 1.00 86.25 176 VAL A CA 1
ATOM 1426 C C . VAL A 1 176 ? -16.483 -0.733 13.137 1.00 86.25 176 VAL A C 1
ATOM 1428 O O . VAL A 1 176 ? -15.660 -0.825 12.224 1.00 86.25 176 VAL A O 1
ATOM 1431 N N . LEU A 1 177 ? -16.596 -1.642 14.117 1.00 81.38 177 LEU A N 1
ATOM 1432 C CA . LEU A 1 177 ? -15.802 -2.877 14.161 1.00 81.38 177 LEU A CA 1
ATOM 1433 C C . LEU A 1 177 ? -16.645 -4.139 14.338 1.00 81.38 177 LEU A C 1
ATOM 1435 O O . LEU A 1 177 ? -17.292 -4.305 15.371 1.00 81.38 177 LEU A O 1
ATOM 1439 N N . ASP A 1 178 ? -16.443 -5.101 13.448 1.00 77.56 178 ASP A N 1
ATOM 1440 C CA . ASP A 1 178 ? -16.962 -6.458 13.594 1.00 77.56 178 ASP A CA 1
ATOM 1441 C C . ASP A 1 178 ? -15.838 -7.446 14.002 1.00 77.56 178 ASP A C 1
ATOM 1443 O O . ASP A 1 178 ? -14.660 -7.270 13.680 1.00 77.56 178 ASP A O 1
ATOM 1447 N N . PHE A 1 179 ? -16.223 -8.569 14.623 1.00 66.44 179 PHE A N 1
ATOM 1448 C CA . PHE A 1 179 ? -15.407 -9.754 14.972 1.00 66.44 179 PHE A CA 1
ATOM 1449 C C . PHE A 1 179 ? -14.396 -9.625 16.120 1.00 66.44 179 PHE A C 1
ATOM 1451 O O . PHE A 1 179 ? -13.812 -8.582 16.414 1.00 66.44 179 PHE A O 1
ATOM 1458 N N . LEU A 1 180 ? -14.114 -10.770 16.776 1.00 51.84 180 LEU A N 1
ATOM 1459 C CA . LEU A 1 180 ? -13.196 -10.771 17.911 1.00 51.84 180 LEU A CA 1
ATOM 1460 C C . LEU A 1 180 ? -12.406 -12.054 18.299 1.00 51.84 180 LEU A C 1
ATOM 1462 O O . LEU A 1 180 ? -12.909 -12.967 18.948 1.00 51.84 180 LEU A O 1
ATOM 1466 N N . TYR A 1 181 ? -11.084 -11.986 18.088 1.00 62.03 181 TYR A N 1
ATOM 1467 C CA . TYR A 1 181 ? -10.055 -12.379 19.075 1.00 62.03 181 TYR A CA 1
ATOM 1468 C C . TYR A 1 181 ? -9.003 -11.252 19.121 1.00 62.03 181 TYR A C 1
ATOM 1470 O O . TYR A 1 181 ? -8.012 -11.293 18.393 1.00 62.03 181 TYR A O 1
ATOM 1478 N N . THR A 1 182 ? -9.200 -10.192 19.909 1.00 68.06 182 THR A N 1
ATOM 1479 C CA . THR A 1 182 ? -8.393 -8.960 19.759 1.00 68.06 182 THR A CA 1
ATOM 1480 C C . THR A 1 182 ? -7.917 -8.348 21.073 1.00 68.06 182 THR A C 1
ATOM 1482 O O . THR A 1 182 ? -8.333 -8.720 22.178 1.00 68.06 182 THR A O 1
ATOM 1485 N N . ARG A 1 183 ? -6.948 -7.435 20.939 1.00 74.38 183 ARG A N 1
ATOM 1486 C CA . ARG A 1 183 ? -6.425 -6.583 22.011 1.00 74.38 183 ARG A CA 1
ATOM 1487 C C . ARG A 1 183 ? -6.246 -5.166 21.482 1.00 74.38 183 ARG A C 1
ATOM 1489 O O . ARG A 1 183 ? -5.151 -4.836 21.015 1.00 74.38 183 ARG A O 1
ATOM 1496 N N . ASN A 1 184 ? -7.301 -4.366 21.551 1.00 75.19 184 ASN A N 1
ATOM 1497 C CA . ASN A 1 184 ? -7.356 -3.063 20.902 1.00 75.19 184 ASN A CA 1
ATOM 1498 C C . ASN A 1 184 ? -7.434 -1.904 21.904 1.00 75.19 184 ASN A C 1
ATOM 1500 O O . ASN A 1 184 ? -8.038 -2.012 22.973 1.00 75.19 184 ASN A O 1
ATOM 1504 N N . THR A 1 185 ? -6.844 -0.776 21.516 1.00 82.06 185 THR A N 1
ATOM 1505 C CA . THR A 1 185 ? -7.181 0.542 22.067 1.00 82.06 185 THR A CA 1
ATOM 1506 C C . THR A 1 185 ? -7.953 1.290 20.991 1.00 82.06 185 THR A C 1
ATOM 1508 O O . THR A 1 185 ? -7.436 1.434 19.883 1.00 82.06 185 THR A O 1
ATOM 1511 N N . ILE A 1 186 ? -9.166 1.736 21.312 1.00 81.06 186 ILE A N 1
ATOM 1512 C CA . ILE A 1 186 ? -10.070 2.444 20.399 1.00 81.06 186 ILE A CA 1
ATOM 1513 C C . ILE A 1 186 ? -10.411 3.794 21.028 1.00 81.06 186 ILE A C 1
ATOM 1515 O O . ILE A 1 186 ? -10.773 3.851 22.207 1.00 81.06 186 ILE A O 1
ATOM 1519 N N . GLN A 1 187 ? -10.268 4.862 20.248 1.00 81.06 187 GLN A N 1
ATOM 1520 C CA . GLN A 1 187 ? -10.660 6.221 20.613 1.00 81.06 187 GLN A CA 1
ATOM 1521 C C . GLN A 1 187 ? -11.448 6.831 19.453 1.00 81.06 187 GLN A C 1
ATOM 1523 O O . GLN A 1 187 ? -10.938 6.833 18.333 1.00 81.06 187 GLN A O 1
ATOM 1528 N N . GLY A 1 188 ? -12.649 7.341 19.716 1.00 81.94 188 GLY A N 1
ATOM 1529 C CA . GLY A 1 188 ? -13.455 8.012 18.697 1.00 81.94 188 GLY A CA 1
ATOM 1530 C C . GLY A 1 188 ? -14.750 8.604 19.216 1.00 81.94 188 GLY A C 1
ATOM 1531 O O . GLY A 1 188 ? -15.152 8.258 20.314 1.00 81.94 188 GLY A O 1
ATOM 1532 N N . GLU A 1 189 ? -15.403 9.495 18.475 1.00 84.94 189 GLU A N 1
ATOM 1533 C CA . GLU A 1 189 ? -16.645 10.134 18.939 1.00 84.94 189 GLU A CA 1
ATOM 1534 C C . GLU A 1 189 ? -17.804 9.129 18.961 1.00 84.94 189 GLU A C 1
ATOM 1536 O O . GLU A 1 189 ? -18.479 8.976 19.982 1.00 84.94 189 GLU A O 1
ATOM 1541 N N . SER A 1 190 ? -17.966 8.370 17.875 1.00 86.00 190 SER A N 1
ATOM 1542 C CA . SER A 1 190 ? -18.961 7.307 17.722 1.00 86.00 190 SER A CA 1
ATOM 1543 C C . SER A 1 190 ? -18.283 5.956 17.498 1.00 86.00 190 SER A C 1
ATOM 1545 O O . SER A 1 190 ? -17.550 5.776 16.525 1.00 86.00 190 SER A O 1
ATOM 1547 N N . VAL A 1 191 ? -18.568 4.979 18.363 1.00 81.94 191 VAL A N 1
ATOM 1548 C CA . VAL A 1 191 ? -17.976 3.633 18.316 1.00 81.94 191 VAL A CA 1
ATOM 1549 C C . VAL A 1 191 ? -19.071 2.557 18.342 1.00 81.94 191 VAL A C 1
ATOM 1551 O O . VAL A 1 191 ? -19.819 2.460 19.313 1.00 81.94 191 VAL A O 1
ATOM 1554 N N . VAL A 1 192 ? -19.140 1.719 17.304 1.00 84.75 192 VAL A N 1
ATOM 1555 C CA . VAL A 1 192 ? -20.090 0.592 17.167 1.00 84.75 192 VAL A CA 1
ATOM 1556 C C . VAL A 1 192 ? -19.307 -0.717 17.041 1.00 84.75 192 VAL A C 1
ATOM 1558 O O . VAL A 1 192 ? -18.329 -0.758 16.294 1.00 84.75 192 VAL A O 1
ATOM 1561 N N . LEU A 1 193 ? -19.677 -1.753 17.808 1.00 77.81 193 LEU A N 1
ATOM 1562 C CA . LEU A 1 193 ? -18.860 -2.960 17.999 1.00 77.81 193 LEU A CA 1
ATOM 1563 C C . LEU A 1 193 ? -19.664 -4.272 18.079 1.00 77.81 193 LEU A C 1
ATOM 1565 O O . LEU A 1 193 ? -20.410 -4.481 19.040 1.00 77.81 193 LEU A O 1
ATOM 1569 N N . ASP A 1 194 ? -19.339 -5.231 17.210 1.00 75.19 194 ASP A N 1
ATOM 1570 C CA . ASP A 1 194 ? -19.959 -6.561 17.181 1.00 75.19 194 ASP A CA 1
ATOM 1571 C C . ASP A 1 194 ? -18.949 -7.704 17.483 1.00 75.19 194 ASP A C 1
ATOM 1573 O O . ASP A 1 194 ? -17.820 -7.739 16.990 1.00 75.19 194 ASP A O 1
ATOM 1577 N N . PHE A 1 195 ? -19.389 -8.720 18.246 1.00 65.81 195 PHE A N 1
ATOM 1578 C CA . PHE A 1 195 ? -18.723 -10.022 18.526 1.00 65.81 195 PHE A CA 1
ATOM 1579 C C . PHE A 1 195 ? -17.532 -10.114 19.509 1.00 65.81 195 PHE A C 1
ATOM 1581 O O . PHE A 1 195 ? -17.081 -9.138 20.102 1.00 65.81 195 PHE A O 1
ATOM 1588 N N . LEU A 1 196 ? -17.111 -11.371 19.802 1.00 55.41 196 LEU A N 1
ATOM 1589 C CA . LEU A 1 196 ? -16.713 -11.767 21.162 1.00 55.41 196 LEU A CA 1
ATOM 1590 C C . LEU A 1 196 ? -15.507 -12.740 21.447 1.00 55.41 196 LEU A C 1
ATOM 1592 O O . LEU A 1 196 ? -15.664 -13.957 21.408 1.00 55.41 196 LEU A O 1
ATOM 1596 N N . TYR A 1 197 ? -14.369 -12.188 21.927 1.00 58.12 197 TYR A N 1
ATOM 1597 C CA . TYR A 1 197 ? -13.353 -12.696 22.901 1.00 58.12 197 TYR A CA 1
ATOM 1598 C C . TYR A 1 197 ? -12.191 -11.661 23.117 1.00 58.12 197 TYR A C 1
ATOM 1600 O O . TYR A 1 197 ? -11.181 -11.651 22.406 1.00 58.12 197 TYR A O 1
ATOM 1608 N N . THR A 1 198 ? -12.314 -10.751 24.093 1.00 62.62 198 THR A N 1
ATOM 1609 C CA . THR A 1 198 ? -11.618 -9.436 24.143 1.00 62.62 198 THR A CA 1
ATOM 1610 C C . THR A 1 198 ? -10.453 -9.262 25.144 1.00 62.62 198 THR A C 1
ATOM 1612 O O . THR A 1 198 ? -10.359 -9.921 26.186 1.00 62.62 198 THR A O 1
ATOM 1615 N N . ARG A 1 199 ? -9.615 -8.237 24.902 1.00 71.00 199 ARG A N 1
ATOM 1616 C CA . ARG A 1 199 ? -9.129 -7.306 25.948 1.00 71.00 199 ARG A CA 1
ATOM 1617 C C . ARG A 1 199 ? -9.008 -5.880 25.391 1.00 71.00 199 ARG A C 1
ATOM 1619 O O . ARG A 1 199 ? -7.935 -5.545 24.884 1.00 71.00 199 ARG A O 1
ATOM 1626 N N . ASN A 1 200 ? -10.052 -5.059 25.510 1.00 73.94 200 ASN A N 1
ATOM 1627 C CA . ASN A 1 200 ? -10.074 -3.715 24.922 1.00 73.94 200 ASN A CA 1
ATOM 1628 C C . ASN A 1 200 ? -10.146 -2.583 25.957 1.00 73.94 200 ASN A C 1
ATOM 1630 O O . ASN A 1 200 ? -10.723 -2.726 27.039 1.00 73.94 200 ASN A O 1
ATOM 1634 N N . THR A 1 201 ? -9.601 -1.435 25.557 1.00 80.25 201 THR A N 1
ATOM 1635 C CA . THR A 1 201 ? -9.918 -0.120 26.127 1.00 80.25 201 THR A CA 1
ATOM 1636 C C . THR A 1 201 ? -10.635 0.684 25.049 1.00 80.25 201 THR A C 1
ATOM 1638 O O . THR A 1 201 ? -10.078 0.861 23.965 1.00 80.25 201 THR A O 1
ATOM 1641 N N . ILE A 1 202 ? -11.846 1.152 25.343 1.00 80.25 202 ILE A N 1
ATOM 1642 C CA . ILE A 1 202 ? -12.695 1.936 24.438 1.00 80.25 202 ILE A CA 1
ATOM 1643 C C . ILE A 1 202 ? -13.004 3.274 25.112 1.00 80.25 202 ILE A C 1
ATOM 1645 O O . ILE A 1 202 ? -13.406 3.299 26.279 1.00 80.25 202 ILE A O 1
ATOM 1649 N N . GLN A 1 203 ? -12.804 4.370 24.385 1.00 79.25 203 GLN A N 1
ATOM 1650 C CA . GLN A 1 203 ? -13.176 5.720 24.804 1.00 79.25 203 GLN A CA 1
ATOM 1651 C C . GLN A 1 203 ? -13.920 6.412 23.662 1.00 79.25 203 GLN A C 1
ATOM 1653 O O . GLN A 1 203 ? -13.396 6.447 22.549 1.00 79.25 203 GLN A O 1
ATOM 1658 N N . GLY A 1 204 ? -15.093 6.974 23.944 1.00 82.38 204 GLY A N 1
ATOM 1659 C CA . GLY A 1 204 ? -15.834 7.780 22.978 1.00 82.38 204 GLY A CA 1
ATOM 1660 C C . GLY A 1 204 ? -17.038 8.495 23.558 1.00 82.38 204 GLY A C 1
ATOM 1661 O O . GLY A 1 204 ? -17.373 8.258 24.710 1.00 82.38 204 GLY A O 1
ATOM 1662 N N . GLU A 1 205 ? -17.684 9.381 22.805 1.00 84.62 205 GLU A N 1
ATOM 1663 C CA . GLU A 1 205 ? -18.890 10.070 23.287 1.00 84.62 205 GLU A CA 1
ATOM 1664 C C . GLU A 1 205 ? -20.090 9.115 23.281 1.00 84.62 205 GLU A C 1
ATOM 1666 O O . GLU A 1 205 ? -20.793 8.987 24.288 1.00 84.62 205 GLU A O 1
ATOM 1671 N N . SER A 1 206 ? -20.255 8.370 22.184 1.00 85.69 206 SER A N 1
ATOM 1672 C CA . SER A 1 206 ? -21.273 7.338 21.997 1.00 85.69 206 SER A CA 1
ATOM 1673 C C . SER A 1 206 ? -20.639 5.969 21.739 1.00 85.69 206 SER A C 1
ATOM 1675 O O . SER A 1 206 ? -19.818 5.816 20.835 1.00 85.69 206 SER A O 1
ATOM 1677 N N . VAL A 1 207 ? -21.024 4.960 22.528 1.00 82.38 207 VAL A N 1
ATOM 1678 C CA . VAL A 1 207 ? -20.549 3.574 22.386 1.00 82.38 207 VAL A CA 1
ATOM 1679 C C . VAL A 1 207 ? -21.727 2.596 22.343 1.00 82.38 207 VAL A C 1
ATOM 1681 O O . VAL A 1 207 ? -22.552 2.585 23.257 1.00 82.38 207 VAL A O 1
ATOM 1684 N N . VAL A 1 208 ? -21.767 1.735 21.324 1.00 84.56 208 VAL A N 1
ATOM 1685 C CA . VAL A 1 208 ? -22.735 0.632 21.160 1.00 84.56 208 VAL A CA 1
ATOM 1686 C C . VAL A 1 208 ? -21.977 -0.698 21.041 1.00 84.56 208 VAL A C 1
ATOM 1688 O O . VAL A 1 208 ? -20.943 -0.751 20.374 1.00 84.56 208 VAL A O 1
ATOM 1691 N N . LEU A 1 209 ? -22.441 -1.751 21.726 1.00 78.75 209 LEU A N 1
ATOM 1692 C CA . LEU A 1 209 ? -21.756 -3.051 21.803 1.00 78.75 209 LEU A CA 1
ATOM 1693 C C . LEU A 1 209 ? -22.730 -4.222 22.048 1.00 78.75 209 LEU A C 1
ATOM 1695 O O . LEU A 1 209 ? -23.404 -4.232 23.078 1.00 78.75 209 LEU A O 1
ATOM 1699 N N . ASP A 1 210 ? -22.721 -5.243 21.181 1.00 75.94 210 ASP A N 1
ATOM 1700 C CA . ASP A 1 210 ? -23.826 -6.225 21.096 1.00 75.94 210 ASP A CA 1
ATOM 1701 C C . ASP A 1 210 ? -23.620 -7.616 21.756 1.00 75.94 210 ASP A C 1
ATOM 1703 O O . ASP A 1 210 ? -24.603 -8.287 22.064 1.00 75.94 210 ASP A O 1
ATOM 1707 N N . PHE A 1 211 ? -22.390 -8.105 22.001 1.00 66.19 211 PHE A N 1
ATOM 1708 C CA . PHE A 1 211 ? -22.166 -9.447 22.603 1.00 66.19 211 PHE A CA 1
ATOM 1709 C C . PHE A 1 211 ? -20.939 -9.514 23.539 1.00 66.19 211 PHE A C 1
ATOM 1711 O O . PHE A 1 211 ? -19.842 -9.119 23.138 1.00 66.19 211 PHE A O 1
ATOM 1718 N N . LEU A 1 212 ? -21.061 -10.086 24.763 1.00 52.16 212 LEU A N 1
ATOM 1719 C CA . LEU A 1 212 ? -19.982 -10.007 25.781 1.00 52.16 212 LEU A CA 1
ATOM 1720 C C . LEU A 1 212 ? -19.576 -11.268 26.604 1.00 52.16 212 LE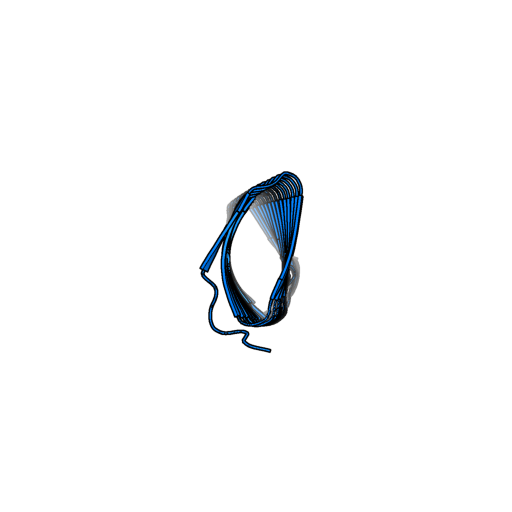U A C 1
ATOM 1722 O O . LEU A 1 212 ? -20.372 -12.042 27.126 1.00 52.16 212 LEU A O 1
ATOM 1726 N N . TYR A 1 213 ? -18.253 -11.402 26.757 1.00 55.22 213 TYR A N 1
ATOM 1727 C CA . TYR A 1 213 ? -17.405 -12.251 27.616 1.00 55.22 213 TYR A CA 1
ATOM 1728 C C . TYR A 1 213 ? -16.026 -11.551 27.676 1.00 55.22 213 TYR A C 1
ATOM 1730 O O . TYR A 1 213 ? -15.596 -10.953 26.694 1.00 55.22 213 TYR A O 1
ATOM 1738 N N . THR A 1 214 ? -15.265 -11.698 28.765 1.00 62.38 214 THR A N 1
ATOM 1739 C CA . THR A 1 214 ? -13.904 -11.124 28.984 1.00 62.38 214 THR A CA 1
ATOM 1740 C C . THR A 1 214 ? -13.809 -9.628 29.377 1.00 62.38 214 THR A C 1
ATOM 1742 O O . THR A 1 214 ? -14.791 -9.013 29.772 1.00 62.38 214 THR A O 1
ATOM 1745 N N . ARG A 1 215 ? -12.572 -9.101 29.464 1.00 66.06 215 ARG A N 1
ATOM 1746 C CA . ARG A 1 215 ? -12.188 -7.920 30.264 1.00 66.06 215 ARG A CA 1
ATOM 1747 C C . ARG A 1 215 ? -12.079 -6.663 29.401 1.00 66.06 215 ARG A C 1
ATOM 1749 O O . ARG A 1 215 ? -11.086 -6.529 28.687 1.00 66.06 215 ARG A O 1
ATOM 1756 N N . ASN A 1 216 ? -13.014 -5.732 29.560 1.00 72.81 216 ASN A N 1
ATOM 1757 C CA . ASN A 1 216 ? -13.021 -4.457 28.844 1.00 72.81 216 ASN A CA 1
ATOM 1758 C C . ASN A 1 216 ? -13.124 -3.269 29.807 1.00 72.81 216 ASN A C 1
ATOM 1760 O O . ASN A 1 216 ? -13.749 -3.378 30.861 1.00 72.81 216 ASN A O 1
ATOM 1764 N N . THR A 1 217 ? -12.529 -2.144 29.415 1.00 79.31 217 THR A N 1
ATOM 1765 C CA . THR A 1 217 ? -12.770 -0.827 30.015 1.00 79.31 217 THR A CA 1
ATOM 1766 C C . THR A 1 217 ? -13.451 0.032 28.958 1.00 79.31 217 THR A C 1
ATOM 1768 O O . THR A 1 217 ? -12.878 0.232 27.888 1.00 79.31 217 THR A O 1
ATOM 1771 N N . ILE A 1 218 ? -14.655 0.522 29.254 1.00 80.50 218 ILE A N 1
ATOM 1772 C CA . ILE A 1 218 ? -15.448 1.380 28.367 1.00 80.50 218 ILE A CA 1
ATOM 1773 C C . ILE A 1 218 ? -15.695 2.700 29.098 1.00 80.50 218 ILE A C 1
ATOM 1775 O O . ILE A 1 218 ? -16.062 2.694 30.274 1.00 80.50 218 ILE A O 1
ATOM 1779 N N . GLN A 1 219 ? -15.472 3.814 28.410 1.00 81.56 219 GLN A N 1
ATOM 1780 C CA . GLN A 1 219 ? -15.756 5.164 28.885 1.00 81.56 219 GLN A CA 1
ATOM 1781 C C . GLN A 1 219 ? -16.498 5.923 27.786 1.00 81.56 219 GLN A C 1
ATOM 1783 O O . GLN A 1 219 ? -15.991 6.007 26.670 1.00 81.56 219 GLN A O 1
ATOM 1788 N N . GLY A 1 220 ? -17.637 6.521 28.130 1.00 84.50 220 GLY A N 1
ATOM 1789 C CA . GLY A 1 220 ? -18.323 7.475 27.269 1.00 84.50 220 GLY A CA 1
ATOM 1790 C C . GLY A 1 220 ? -19.473 8.198 27.947 1.00 84.50 220 GLY A C 1
ATOM 1791 O O . GLY A 1 220 ? -19.801 7.887 29.095 1.00 84.50 220 GLY A O 1
ATOM 1792 N N . GLU A 1 221 ? -20.048 9.176 27.250 1.00 86.56 221 GLU A N 1
ATOM 1793 C CA . GLU A 1 221 ? -21.213 9.929 27.730 1.00 86.56 221 GLU A CA 1
ATOM 1794 C C . GLU A 1 221 ? -22.500 9.110 27.569 1.00 86.56 221 GLU A C 1
ATOM 1796 O O . GLU A 1 221 ? -23.359 9.106 28.452 1.00 86.56 221 GLU A O 1
ATOM 1801 N N . SER A 1 222 ? -22.591 8.351 26.473 1.00 88.06 222 SER A N 1
ATOM 1802 C CA . SER A 1 222 ? -23.652 7.389 26.185 1.00 88.06 222 SER A CA 1
ATOM 1803 C C . SER A 1 222 ? -23.056 6.010 25.903 1.00 88.06 222 SER A C 1
ATOM 1805 O O . SER A 1 222 ? -22.185 5.864 25.045 1.00 88.06 222 SER A O 1
ATOM 1807 N N . VAL A 1 223 ? -23.523 4.985 26.622 1.00 84.38 223 VAL A N 1
ATOM 1808 C CA . VAL A 1 223 ? -23.086 3.591 26.445 1.00 84.38 223 VAL A CA 1
ATOM 1809 C C . VAL A 1 223 ? -24.305 2.670 26.394 1.00 84.38 223 VAL A C 1
ATOM 1811 O O . VAL A 1 223 ? -25.080 2.612 27.349 1.00 84.38 223 VAL A O 1
ATOM 1814 N N . VAL A 1 224 ? -24.447 1.929 25.295 1.00 85.06 224 VAL A N 1
ATOM 1815 C CA . VAL A 1 224 ? -25.490 0.918 25.069 1.00 85.06 224 VAL A CA 1
ATOM 1816 C C . VAL A 1 224 ? -24.835 -0.460 24.974 1.00 85.06 224 VAL A C 1
ATOM 1818 O O . VAL A 1 224 ? -23.853 -0.629 24.255 1.00 85.06 224 VAL A O 1
ATOM 1821 N N . LEU A 1 225 ? -25.370 -1.431 25.719 1.00 81.81 225 LEU A N 1
ATOM 1822 C CA . LEU A 1 225 ? -24.885 -2.813 25.772 1.00 81.81 225 LEU A CA 1
ATOM 1823 C C . LEU A 1 225 ? -26.048 -3.779 25.486 1.00 81.81 225 LEU A C 1
ATOM 1825 O O . LEU A 1 225 ? -27.089 -3.659 26.143 1.00 81.81 225 LEU A O 1
ATOM 1829 N N . GLY A 1 226 ? -25.850 -4.703 24.541 1.00 69.06 226 GLY A N 1
ATOM 1830 C CA . GLY A 1 226 ? -26.731 -5.845 24.234 1.00 69.06 226 GLY A CA 1
ATOM 1831 C C . GLY A 1 226 ? -26.516 -7.067 25.129 1.00 69.06 226 GLY A C 1
ATOM 1832 O O . GLY A 1 226 ? -25.395 -7.232 25.670 1.00 69.06 226 GLY A O 1
#

Sequence (226 aa):
MDFLYTRITIQGESVVLDFLYTRNTIQGESVVLDFLYTRNTIQGESVVLDFLYTRNTIQGEIVVLDFLYTRNTIQGESVVLDFLYTRNTIQGESVVLDFLYTRNTIQGESVVLDFLYTKNTIQGESVVLDFLYTRNTIQGESVVLNFLYTRNTIQGESVVLDFLYTRNTIQGESVVLDFLYTRNTIQGESVVLDFLYTRNTIQGESVVLDFLYTRNTIQGESVVLG

Foldseek 3Di:
DPLDEDEEEEDDQAAEDEHEEYEYEYEHQHYAYAYEEYEYEYEHQHYEEEYEEYEYEYEHQHAHYEYEEYEYEYEHAHHEYEYEYYEYEYEHAAAEYEYEEYEYEYEHAHHEYAYEDYEYEYEHAHAHYHYEAYEYEYEHAAYEEEYDHYEYEYEHAAEEYEDEEYEYEYEHAHEEYYYDPYEYEYEHAAYEYYDDDYDYEYEHAAYEYEDDDDHYHYDHVYYHYD

Radius of gyration: 21.9 Å; chains: 1; bounding box: 55×23×59 Å

pLDDT: mean 77.43, std 10.39, range [39.44, 89.5]

Organism: Dreissena polymorpha (NCBI:txid45954)

Secondary structure (DSSP, 8-state):
-----B--EEE-SEEEEEEEEE--EEE-SEEEEEEEEE--EEE-SEEEEEEEEE--EEE-SEEEEEEEEE--EEE-SEEEEEEEEE--EEE-SEEEEEEEEE--EEE-SEEEEEEEEE--EEE-SEEEEEESSB--EEE-SEEEEE-SSB--EEE-SEEEEE-SSB--EEE-SEEEEE--SB--EEE-SEEEEE---B--EEE-SEEEE----B--EEE-SEEEE-